Protein AF-G1NCI4-F1 (afdb_monomer_lite)

Sequence (263 aa):
MTSVKEQEAIRKLMIFLQEWDNAHKAARSHILDNFIRSNNGKTEPELELEFSQGASLFLARLAAWLRMTYLCAPKQVTFLALFLHPCRRRYIIEFLEIGGVLMLLEILGLNHLKEEDKRESVKLLQLIADAGRKYKELICESYGVRSLAELLATCSSAEAQEEVQILLASLGRGNPKYQNQVYSGLLAVLPHGSPHAQQLALQTLHSMQHLAPLLAVLGSAHPEVQYEGTSRPAAWGQGLLQGEGISALAALRALMEPDNAKR

Structure (mmCIF, N/CA/C/O backbone):
data_AF-G1NCI4-F1
#
_entry.id   AF-G1NCI4-F1
#
loop_
_atom_site.group_PDB
_atom_site.id
_atom_site.type_symbol
_atom_site.label_atom_id
_atom_site.label_alt_id
_atom_site.label_comp_id
_atom_site.label_asym_id
_atom_site.label_entity_id
_atom_site.label_seq_id
_atom_site.pdbx_PDB_ins_code
_atom_site.Cartn_x
_atom_site.Cartn_y
_atom_site.Cartn_z
_atom_site.occupancy
_atom_site.B_iso_or_equiv
_atom_site.auth_seq_id
_atom_site.auth_comp_id
_atom_site.auth_asym_id
_atom_site.auth_atom_id
_atom_site.pdbx_PDB_model_num
ATOM 1 N N . MET A 1 1 ? -26.311 -5.304 31.429 1.00 48.22 1 MET A N 1
ATOM 2 C CA . MET A 1 1 ? -26.331 -3.908 31.914 1.00 48.22 1 MET A CA 1
ATOM 3 C C . MET A 1 1 ? -24.924 -3.365 31.760 1.00 48.22 1 MET A C 1
ATOM 5 O O . MET A 1 1 ? -24.028 -3.926 32.373 1.00 48.22 1 MET A O 1
ATOM 9 N N . THR A 1 2 ? -24.715 -2.376 30.892 1.00 59.69 2 THR A N 1
ATOM 10 C CA . THR A 1 2 ? -23.408 -1.713 30.727 1.00 59.69 2 THR A CA 1
ATOM 11 C C . THR A 1 2 ? -23.052 -0.944 31.996 1.00 59.69 2 THR A C 1
ATOM 13 O O . THR A 1 2 ? -23.921 -0.302 32.588 1.00 59.69 2 THR A O 1
ATOM 16 N N . SER A 1 3 ? -21.794 -1.010 32.414 1.00 80.44 3 SER A N 1
ATOM 17 C CA . SER A 1 3 ? -21.282 -0.318 33.601 1.00 80.44 3 SER A CA 1
ATOM 18 C C . SER A 1 3 ? -21.386 1.207 33.452 1.00 80.44 3 SER A C 1
ATOM 20 O O . SER A 1 3 ? -21.249 1.738 32.352 1.00 80.44 3 SER A O 1
ATOM 22 N N . VAL A 1 4 ? -21.551 1.941 34.561 1.00 79.44 4 VAL A N 1
ATOM 23 C CA . VAL A 1 4 ? -21.530 3.423 34.576 1.00 79.44 4 VAL A CA 1
ATOM 24 C C . VAL A 1 4 ? -20.245 3.968 33.933 1.00 79.44 4 VAL A C 1
ATOM 26 O O . VAL A 1 4 ? -20.271 4.980 33.238 1.00 79.44 4 VAL A O 1
ATOM 29 N N . LYS A 1 5 ? -19.121 3.257 34.103 1.00 75.88 5 LYS A N 1
ATOM 30 C CA . LYS A 1 5 ? -17.842 3.609 33.467 1.00 75.88 5 LYS A CA 1
ATOM 31 C C . LYS A 1 5 ? -17.873 3.440 31.945 1.00 75.88 5 LYS A C 1
ATOM 33 O O . LYS A 1 5 ? -17.303 4.266 31.243 1.00 75.88 5 LYS A O 1
ATOM 38 N N . GLU A 1 6 ? -18.544 2.405 31.442 1.00 76.19 6 GLU A N 1
ATOM 39 C CA . GLU A 1 6 ? -18.694 2.169 29.999 1.00 76.19 6 GLU A CA 1
ATOM 40 C C . GLU A 1 6 ? -19.611 3.216 29.363 1.00 76.19 6 GLU A C 1
ATOM 42 O O . GLU A 1 6 ? -19.304 3.730 28.294 1.00 76.19 6 GLU A O 1
ATOM 47 N N . GLN A 1 7 ? -20.702 3.594 30.036 1.00 80.62 7 GLN A N 1
ATOM 48 C CA . GLN A 1 7 ? -21.614 4.634 29.549 1.00 80.62 7 GLN A CA 1
ATOM 49 C C . GLN A 1 7 ? -20.931 6.002 29.435 1.00 80.62 7 GLN A C 1
ATOM 51 O O . GLN A 1 7 ? -21.128 6.709 28.447 1.00 80.62 7 GLN A O 1
ATOM 56 N N . GLU A 1 8 ? -20.097 6.359 30.412 1.00 84.25 8 GLU A N 1
ATOM 57 C CA . GLU A 1 8 ? -19.314 7.596 30.366 1.00 84.25 8 GLU A CA 1
ATOM 58 C C . GLU A 1 8 ? -18.273 7.571 29.238 1.00 84.25 8 GLU A C 1
ATOM 60 O O . GLU A 1 8 ? -18.083 8.562 28.533 1.00 84.25 8 GLU A O 1
ATOM 65 N N . ALA A 1 9 ? -17.627 6.426 29.019 1.00 79.88 9 ALA A N 1
ATOM 66 C CA . ALA A 1 9 ? -16.650 6.265 27.950 1.00 79.88 9 ALA A CA 1
ATOM 67 C C . ALA A 1 9 ? -17.311 6.351 26.553 1.00 79.88 9 ALA A C 1
ATOM 69 O O . ALA A 1 9 ? -16.835 7.093 25.690 1.00 79.88 9 ALA A O 1
ATOM 70 N N . ILE A 1 10 ? -18.484 5.729 26.370 1.00 83.62 10 ILE A N 1
ATOM 71 C CA . ILE A 1 10 ? -19.305 5.859 25.153 1.00 83.62 10 ILE A CA 1
ATOM 72 C C . ILE A 1 10 ? -19.726 7.318 24.930 1.00 83.62 10 ILE A C 1
ATOM 74 O O . ILE A 1 10 ? -19.669 7.813 23.804 1.00 83.62 10 ILE A O 1
ATOM 78 N N . ARG A 1 11 ? -20.122 8.041 25.986 1.00 86.62 11 ARG A N 1
ATOM 79 C CA . ARG A 1 11 ? -20.494 9.460 25.882 1.00 86.62 11 ARG A CA 1
ATOM 80 C C . ARG A 1 11 ? -19.319 10.312 25.396 1.00 86.62 11 ARG A C 1
ATOM 82 O O . ARG A 1 11 ? -19.505 11.139 24.505 1.00 86.62 11 ARG A O 1
ATOM 89 N N . LYS A 1 12 ? -18.116 10.086 25.934 1.00 85.94 12 LYS A N 1
ATOM 90 C CA . LYS A 1 12 ? -16.887 10.771 25.494 1.00 85.94 12 LYS A CA 1
ATOM 91 C C . LYS A 1 12 ? -16.557 10.477 24.034 1.00 85.94 12 LYS A C 1
ATOM 93 O O . LYS A 1 12 ? -16.249 11.409 23.297 1.00 85.94 12 LYS A O 1
ATOM 98 N N . LEU A 1 13 ? -16.687 9.219 23.606 1.00 85.62 13 LEU A N 1
ATOM 99 C CA . LEU A 1 13 ? -16.519 8.839 22.202 1.00 85.62 13 LEU A CA 1
ATOM 100 C C . LEU A 1 13 ? -17.500 9.599 21.299 1.00 85.62 13 LEU A C 1
ATOM 102 O O . LEU A 1 13 ? -17.094 10.146 20.280 1.00 85.62 13 LEU A O 1
ATOM 106 N N . MET A 1 14 ? -18.781 9.658 21.666 1.00 87.75 14 MET A N 1
ATOM 107 C CA . MET A 1 14 ? -19.794 10.340 20.853 1.00 87.75 14 MET A CA 1
ATOM 108 C C . MET A 1 14 ? -19.514 11.838 20.719 1.00 87.75 14 MET A C 1
ATOM 110 O O . MET A 1 14 ? -19.629 12.375 19.620 1.00 87.75 14 MET A O 1
ATOM 114 N N . ILE A 1 15 ? -19.083 12.495 21.802 1.00 89.12 15 ILE A N 1
ATOM 115 C CA . ILE A 1 15 ? -18.664 13.903 21.766 1.00 89.12 15 ILE A CA 1
ATOM 116 C C . ILE A 1 15 ? -17.463 14.072 20.832 1.00 89.12 15 ILE A C 1
ATOM 118 O O . ILE A 1 15 ? -17.501 14.922 19.949 1.00 89.12 15 ILE A O 1
ATOM 122 N N . PHE A 1 16 ? -16.442 13.221 20.957 1.00 88.69 16 PHE A N 1
ATOM 123 C CA . PHE A 1 16 ? -15.263 13.254 20.090 1.00 88.69 16 PHE A CA 1
ATOM 124 C C . PHE A 1 16 ? -15.617 13.087 18.601 1.00 88.69 16 PHE A C 1
ATOM 126 O O . PHE A 1 16 ? -15.138 13.839 17.752 1.00 88.69 16 PHE A O 1
ATOM 133 N N . LEU A 1 17 ? -16.483 12.125 18.265 1.00 88.81 17 LEU A N 1
ATOM 134 C CA . LEU A 1 17 ? -16.920 11.904 16.883 1.00 88.81 17 LEU A CA 1
ATOM 135 C C . LEU A 1 17 ? -17.748 13.082 16.360 1.00 88.81 17 LEU A C 1
ATOM 137 O O . LEU A 1 17 ? -17.585 13.483 15.211 1.00 88.81 17 LEU A O 1
ATOM 141 N N . GLN A 1 18 ? -18.594 13.675 17.202 1.00 90.75 18 GLN A N 1
ATOM 142 C CA . GLN A 1 18 ? -19.372 14.856 16.845 1.00 90.75 18 GLN A CA 1
ATOM 143 C C . GLN A 1 18 ? -18.481 16.091 16.640 1.00 90.75 18 GLN A C 1
ATOM 145 O O . GLN A 1 18 ? -18.725 16.879 15.725 1.00 90.75 18 GLN A O 1
ATOM 150 N N . GLU A 1 19 ? -17.437 16.264 17.452 1.00 91.06 19 GLU A N 1
ATOM 151 C CA . GLU A 1 19 ? -16.418 17.297 17.249 1.00 91.06 19 GLU A CA 1
ATOM 152 C C . GLU A 1 19 ? -15.691 17.094 15.919 1.00 91.06 19 GLU A C 1
ATOM 154 O O . GLU A 1 19 ? -15.537 18.045 15.155 1.00 91.06 19 GLU A O 1
ATOM 159 N N . TRP A 1 20 ? -15.307 15.856 15.596 1.00 88.94 20 TRP A N 1
ATOM 160 C CA . TRP A 1 20 ? -14.688 15.518 14.315 1.00 88.94 20 TRP A CA 1
ATOM 161 C C . TRP A 1 20 ? -15.594 15.822 13.115 1.00 88.94 20 TRP A C 1
ATOM 163 O O . TRP A 1 20 ? -15.163 16.463 12.148 1.00 88.94 20 TRP A O 1
ATOM 173 N N . ASP A 1 21 ? -16.848 15.373 13.176 1.00 89.12 21 ASP A N 1
ATOM 174 C CA . ASP A 1 21 ? -17.809 15.497 12.081 1.00 89.12 21 ASP A CA 1
ATOM 175 C C . ASP A 1 21 ? -18.112 16.983 11.795 1.00 89.12 21 ASP A C 1
ATOM 177 O O . ASP A 1 21 ? -18.118 17.390 10.631 1.00 89.12 21 ASP A O 1
ATOM 181 N N . ASN A 1 22 ? -18.217 17.822 12.835 1.00 89.06 22 ASN A N 1
ATOM 182 C CA . ASN A 1 22 ? -18.450 19.270 12.714 1.00 89.06 22 ASN A CA 1
ATOM 183 C C . ASN A 1 22 ? -17.180 20.107 12.470 1.00 89.06 22 ASN A C 1
ATOM 185 O O . ASN A 1 22 ? -17.267 21.295 12.145 1.00 89.06 22 ASN A O 1
ATOM 189 N N . ALA A 1 23 ? -15.991 19.530 12.643 1.00 87.31 23 ALA A N 1
ATOM 190 C CA . ALA A 1 23 ? -14.739 20.257 12.500 1.00 87.31 23 ALA A CA 1
ATOM 191 C C . ALA A 1 23 ? -14.422 20.603 11.035 1.00 87.31 23 ALA A C 1
ATOM 193 O O . ALA A 1 23 ? -14.552 19.800 10.112 1.00 87.31 23 ALA A O 1
ATOM 194 N N . HIS A 1 24 ? -13.900 21.812 10.837 1.00 85.56 24 HIS A N 1
ATOM 195 C CA . HIS A 1 24 ? -13.284 22.257 9.589 1.00 85.56 24 HIS A CA 1
ATOM 196 C C . HIS A 1 24 ? -11.832 21.745 9.486 1.00 85.56 24 HIS A C 1
ATOM 198 O O . HIS A 1 24 ? -11.266 21.232 10.452 1.00 85.56 24 HIS A O 1
ATOM 204 N N . LYS A 1 25 ? -11.188 21.895 8.320 1.00 81.62 25 LYS A N 1
ATOM 205 C CA . LYS A 1 25 ? -9.869 21.295 8.011 1.00 81.62 25 LYS A CA 1
ATOM 206 C C . LYS A 1 25 ? -8.774 21.552 9.063 1.00 81.62 25 LYS A C 1
ATOM 208 O O . LYS A 1 25 ? -8.029 20.630 9.399 1.00 81.62 25 LYS A O 1
ATOM 213 N N . ALA A 1 26 ? -8.673 22.779 9.581 1.00 82.56 26 ALA A N 1
ATOM 214 C CA . ALA A 1 26 ? -7.678 23.134 10.597 1.00 82.56 26 ALA A CA 1
ATOM 215 C C . ALA A 1 26 ? -7.976 22.455 11.946 1.00 82.56 26 ALA A C 1
ATOM 217 O O . ALA A 1 26 ? -7.084 21.848 12.536 1.00 82.56 26 ALA A O 1
ATOM 218 N N . ALA A 1 27 ? -9.239 22.471 12.384 1.00 85.56 27 ALA A N 1
ATOM 219 C CA . ALA A 1 27 ? -9.667 21.780 13.598 1.00 85.56 27 ALA A CA 1
ATOM 220 C C . ALA A 1 27 ? -9.475 20.259 13.497 1.00 85.56 27 ALA A C 1
ATOM 222 O O . ALA A 1 27 ? -8.926 19.664 14.418 1.00 85.56 27 ALA A O 1
ATOM 223 N N . ARG A 1 28 ? -9.814 19.633 12.361 1.00 85.81 28 ARG A N 1
ATOM 224 C CA . ARG A 1 28 ? -9.545 18.200 12.141 1.00 85.81 28 ARG A CA 1
ATOM 225 C C . ARG A 1 28 ? -8.053 17.883 12.201 1.00 85.81 28 ARG A C 1
ATOM 227 O O . ARG A 1 28 ? -7.673 16.919 12.851 1.00 85.81 28 ARG A O 1
ATOM 234 N N . SER A 1 29 ? -7.201 18.723 11.606 1.00 81.38 29 SER A N 1
ATOM 235 C CA . SER A 1 29 ? -5.739 18.575 11.723 1.00 81.38 29 SER A CA 1
ATOM 236 C C . SER A 1 29 ? -5.264 18.623 13.180 1.00 81.38 29 SER A C 1
ATOM 238 O O . SER A 1 29 ? -4.447 17.802 13.577 1.00 81.38 29 SER A O 1
ATOM 240 N N . HIS A 1 30 ? -5.802 19.538 13.991 1.00 83.94 30 HIS A N 1
ATOM 241 C CA . HIS A 1 30 ? -5.460 19.635 15.412 1.00 83.94 30 HIS A CA 1
ATOM 242 C C . HIS A 1 30 ? -5.973 18.435 16.227 1.00 83.94 30 HIS A C 1
ATOM 244 O O . HIS A 1 30 ? -5.272 17.933 17.105 1.00 83.94 30 HIS A O 1
ATOM 250 N N . ILE A 1 31 ? -7.180 17.940 15.922 1.00 85.88 31 ILE A N 1
ATOM 251 C CA . ILE A 1 31 ? -7.720 16.708 16.516 1.00 85.88 31 ILE A CA 1
ATOM 252 C C . ILE A 1 31 ? -6.797 15.523 16.198 1.00 85.88 31 ILE A C 1
ATOM 254 O O . ILE A 1 31 ? -6.466 14.757 17.103 1.00 85.88 31 ILE A O 1
ATOM 258 N N . LEU A 1 32 ? -6.321 15.409 14.950 1.00 82.12 32 LEU A N 1
ATOM 259 C CA . LEU A 1 32 ? -5.352 14.380 14.563 1.00 82.12 32 LEU A CA 1
ATOM 260 C C . LEU A 1 32 ? -4.025 14.521 15.313 1.00 82.12 32 LEU A C 1
ATOM 262 O O . LEU A 1 32 ? -3.555 13.534 15.869 1.00 82.12 32 LEU A O 1
ATOM 266 N N . ASP A 1 33 ? -3.440 1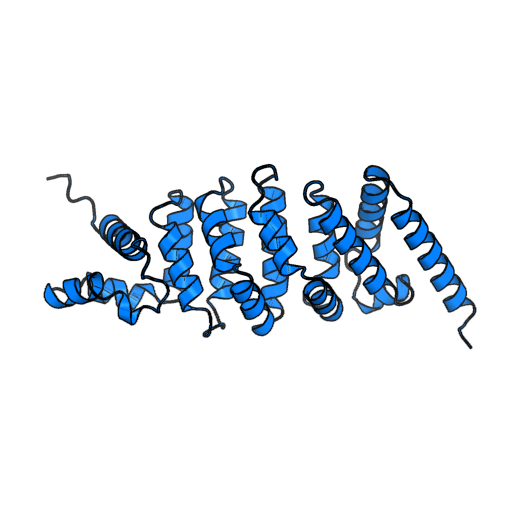5.720 15.376 1.00 80.56 33 ASP A N 1
ATOM 267 C CA . ASP A 1 33 ? -2.173 15.952 16.084 1.00 80.56 33 ASP A CA 1
ATOM 268 C C . ASP A 1 33 ? -2.279 15.539 17.563 1.00 80.56 33 ASP A C 1
ATOM 270 O O . ASP A 1 33 ? -1.406 14.853 18.100 1.00 80.56 33 ASP A O 1
ATOM 274 N N . ASN A 1 34 ? -3.383 15.909 18.219 1.00 83.81 34 ASN A N 1
ATOM 275 C CA . ASN A 1 34 ? -3.657 15.513 19.596 1.00 83.81 34 ASN A CA 1
ATOM 276 C C . ASN A 1 34 ? -3.773 13.998 19.740 1.00 83.81 34 ASN A C 1
ATOM 278 O O . ASN A 1 34 ? -3.171 13.427 20.647 1.00 83.81 34 ASN A O 1
ATOM 282 N N . PHE A 1 35 ? -4.513 13.349 18.845 1.00 80.94 35 PHE A N 1
ATOM 283 C CA . PHE A 1 35 ? -4.671 11.903 18.869 1.00 80.94 35 PHE A CA 1
ATOM 284 C C . PHE A 1 35 ? -3.328 11.190 18.661 1.00 80.94 35 PHE A C 1
ATOM 286 O O . PHE A 1 35 ? -3.037 10.247 19.392 1.00 80.94 35 PHE A O 1
ATOM 293 N N . ILE A 1 36 ? -2.482 11.649 17.728 1.00 77.19 36 ILE A N 1
ATOM 294 C CA . ILE A 1 36 ? -1.149 11.068 17.493 1.00 77.19 36 ILE A CA 1
ATOM 295 C C . ILE A 1 36 ? -0.323 11.124 18.773 1.00 77.19 36 ILE A C 1
ATOM 297 O O . ILE A 1 36 ? 0.189 10.099 19.217 1.00 77.19 36 ILE A O 1
ATOM 301 N N . ARG A 1 37 ? -0.218 12.302 19.399 1.00 80.44 37 ARG A N 1
ATOM 302 C CA . ARG A 1 37 ? 0.564 12.461 20.635 1.00 80.44 37 ARG A CA 1
ATOM 303 C C . ARG A 1 37 ? 0.048 11.580 21.767 1.00 80.44 37 ARG A C 1
ATOM 305 O O . ARG A 1 37 ? 0.852 11.037 22.514 1.00 80.44 37 ARG A O 1
ATOM 312 N N . SER A 1 38 ? -1.270 11.451 21.897 1.00 79.38 38 SER A N 1
ATOM 313 C CA . SER A 1 38 ? -1.881 10.668 22.970 1.00 79.38 38 SER A CA 1
ATOM 314 C C . SER A 1 38 ? -1.757 9.162 22.756 1.00 79.38 38 SER A C 1
ATOM 316 O O . SER A 1 38 ? -1.738 8.427 23.737 1.00 79.38 38 SER A O 1
ATOM 318 N N . ASN A 1 39 ? -1.681 8.695 21.504 1.00 75.94 39 ASN A N 1
ATOM 319 C CA . ASN A 1 39 ? -1.802 7.272 21.162 1.00 75.94 39 ASN A CA 1
ATOM 320 C C . ASN A 1 39 ? -0.545 6.646 20.557 1.00 75.94 39 ASN A C 1
ATOM 322 O O . ASN A 1 39 ? -0.544 5.451 20.245 1.00 75.94 39 ASN A O 1
ATOM 326 N N . ASN A 1 40 ? 0.530 7.418 20.407 1.00 73.62 40 ASN A N 1
ATOM 327 C CA . ASN A 1 40 ? 1.811 6.885 19.972 1.00 73.62 40 ASN A CA 1
ATOM 328 C C . ASN A 1 40 ? 2.349 5.869 20.998 1.00 73.62 40 ASN A C 1
ATOM 330 O O . ASN A 1 40 ? 2.363 6.138 22.197 1.00 73.62 40 ASN A O 1
ATOM 334 N N . GLY A 1 41 ? 2.771 4.695 20.527 1.00 70.88 41 GLY A N 1
ATOM 335 C CA . GLY A 1 41 ? 3.295 3.613 21.368 1.00 70.88 41 GLY A CA 1
ATOM 336 C C . GLY A 1 41 ? 2.252 2.738 22.075 1.00 70.88 41 GLY A C 1
ATOM 337 O O . GLY A 1 41 ? 2.639 1.740 22.677 1.00 70.88 41 GLY A O 1
ATOM 338 N N . LYS A 1 42 ? 0.951 3.050 21.982 1.00 77.88 42 LYS A N 1
ATOM 339 C CA . LYS A 1 42 ? -0.101 2.191 22.555 1.00 77.88 42 LYS A CA 1
ATOM 340 C C . LYS A 1 42 ? -0.259 0.884 21.777 1.00 77.88 42 LYS A C 1
ATOM 342 O O . LYS A 1 42 ? 0.107 0.801 20.604 1.00 77.88 42 LYS A O 1
ATOM 347 N N . THR A 1 43 ? -0.850 -0.141 22.375 1.00 77.06 43 THR A N 1
ATOM 348 C CA . THR A 1 43 ? -1.249 -1.379 21.670 1.00 77.06 43 THR A CA 1
ATOM 349 C C . THR A 1 43 ? -2.673 -1.275 21.092 1.00 77.06 43 THR A C 1
ATOM 351 O O . THR A 1 43 ? -3.398 -0.328 21.386 1.00 77.06 43 THR A O 1
ATOM 354 N N . GLU A 1 44 ? -3.097 -2.205 20.221 1.00 76.44 44 GLU A N 1
ATOM 355 C CA . GLU A 1 44 ? -4.493 -2.232 19.722 1.00 76.44 44 GLU A CA 1
ATOM 356 C C . GLU A 1 44 ? -5.529 -2.338 20.859 1.00 76.44 44 GLU A C 1
ATOM 358 O O . GLU A 1 44 ? -6.464 -1.536 20.852 1.00 76.44 44 GLU A O 1
ATOM 363 N N . PRO A 1 45 ? -5.374 -3.237 21.857 1.00 78.56 45 PRO A N 1
ATOM 364 C CA . PRO A 1 45 ? -6.324 -3.331 22.964 1.00 78.56 45 PRO A CA 1
ATOM 365 C C . PRO A 1 45 ? -6.406 -2.055 23.804 1.00 78.56 45 PRO A C 1
ATOM 367 O O . PRO A 1 45 ? -7.491 -1.685 24.239 1.00 78.56 45 PRO A O 1
ATOM 370 N N . GLU A 1 46 ? -5.281 -1.367 24.017 1.00 80.56 46 GLU A N 1
ATOM 371 C CA . GLU A 1 46 ? -5.255 -0.076 24.716 1.00 80.56 46 GLU A CA 1
ATOM 372 C C . GLU A 1 46 ? -6.016 0.997 23.939 1.00 80.56 46 GLU A C 1
ATOM 374 O O . GLU A 1 46 ? -6.787 1.751 24.533 1.00 80.56 46 GLU A O 1
ATOM 379 N N . LEU A 1 47 ? -5.840 1.030 22.614 1.00 80.00 47 LEU A N 1
ATOM 380 C CA . LEU A 1 47 ? -6.535 1.978 21.753 1.00 80.00 47 LEU A CA 1
ATOM 381 C C . LEU A 1 47 ? -8.046 1.732 21.760 1.00 80.00 47 LEU A C 1
ATOM 383 O O . LEU A 1 47 ? -8.815 2.674 21.932 1.00 80.00 47 LEU A O 1
ATOM 387 N N . GLU A 1 48 ? -8.477 0.477 21.615 1.00 82.56 48 GLU A N 1
ATOM 388 C CA . GLU A 1 48 ? -9.903 0.141 21.660 1.00 82.56 48 GLU A CA 1
ATOM 389 C C . GLU A 1 48 ? -10.501 0.364 23.052 1.00 82.56 48 GLU A C 1
ATOM 391 O O . GLU A 1 48 ? -11.643 0.806 23.166 1.00 82.56 48 GLU A O 1
ATOM 396 N N . LEU A 1 49 ? -9.749 0.120 24.129 1.00 79.56 49 LEU A N 1
ATOM 397 C CA . LEU A 1 49 ? -10.216 0.399 25.486 1.00 79.56 49 LEU A CA 1
ATOM 398 C C . LEU A 1 49 ? -10.459 1.899 25.700 1.00 79.56 49 LEU A C 1
ATOM 400 O O . LEU A 1 49 ? -11.494 2.288 26.237 1.00 79.56 49 LEU A O 1
ATOM 404 N N . GLU A 1 50 ? -9.531 2.742 25.255 1.00 76.81 50 GLU A N 1
ATOM 405 C CA . GLU A 1 50 ? -9.651 4.197 25.355 1.00 76.81 50 GLU A CA 1
ATOM 406 C C . GLU A 1 50 ? -10.782 4.750 24.488 1.00 76.81 50 GLU A C 1
ATOM 408 O O . GLU A 1 50 ? -11.491 5.671 24.897 1.00 76.81 50 GLU A O 1
ATOM 413 N N . PHE A 1 51 ? -11.001 4.144 23.321 1.00 76.38 51 PHE A N 1
ATOM 414 C CA . PHE A 1 51 ? -12.060 4.525 22.395 1.00 76.38 51 PHE A CA 1
ATOM 415 C C . PHE A 1 51 ? -13.379 3.788 22.616 1.00 76.38 51 PHE A C 1
ATOM 417 O O . PHE A 1 51 ? -14.269 3.896 21.779 1.00 76.38 51 PHE A O 1
ATOM 424 N N . SER A 1 52 ? -13.559 3.072 23.731 1.00 81.25 52 SER A N 1
ATOM 425 C CA . SER A 1 52 ? -14.800 2.328 24.019 1.00 81.25 52 SER A CA 1
ATOM 426 C C . SER A 1 52 ? -15.227 1.391 22.881 1.00 81.25 52 SER A C 1
ATOM 428 O O . SER A 1 52 ? -16.405 1.327 22.535 1.00 81.25 52 SER A O 1
ATOM 430 N N . GLN A 1 53 ? -14.267 0.687 22.278 1.00 79.38 53 GLN A N 1
ATOM 431 C CA . GLN A 1 53 ? -14.436 -0.168 21.094 1.00 79.38 53 GLN A CA 1
ATOM 432 C C . GLN A 1 53 ? -14.830 0.592 19.808 1.00 79.38 53 GLN A C 1
ATOM 434 O O . GLN A 1 53 ? -15.359 0.013 18.857 1.00 79.38 53 GLN A O 1
ATOM 439 N N . GLY A 1 54 ? -14.623 1.911 19.789 1.00 82.06 54 GLY A N 1
ATOM 440 C CA . GLY A 1 54 ? -14.992 2.817 18.705 1.00 82.06 54 GLY A CA 1
ATOM 441 C C . GLY A 1 54 ? -13.837 3.259 17.808 1.00 82.06 54 GLY A C 1
ATOM 442 O O . GLY A 1 54 ? -14.048 4.127 16.960 1.00 82.06 54 GLY A O 1
ATOM 443 N N . ALA A 1 55 ? -12.626 2.715 17.960 1.00 84.19 55 ALA A N 1
ATOM 444 C CA . ALA A 1 55 ? -11.478 3.169 17.169 1.00 84.19 55 ALA A CA 1
ATOM 445 C C . ALA A 1 55 ? -11.647 2.826 15.678 1.00 84.19 55 ALA A C 1
ATOM 447 O O . ALA A 1 55 ? -11.361 3.652 14.811 1.00 84.19 55 ALA A O 1
ATOM 448 N N . SER A 1 56 ? -12.231 1.661 15.392 1.00 86.19 56 SER A N 1
ATOM 449 C CA . SER A 1 56 ? -12.645 1.217 14.051 1.00 86.19 56 SER A CA 1
ATOM 450 C C . SER A 1 56 ? -13.584 2.226 13.360 1.00 86.19 56 SER A C 1
ATOM 452 O O . SER A 1 56 ? -13.454 2.571 12.185 1.00 86.19 56 SER A O 1
ATOM 454 N N . LEU A 1 57 ? -14.520 2.793 14.128 1.00 87.88 57 LEU A N 1
ATOM 455 C CA . LEU A 1 57 ? -15.476 3.783 13.638 1.00 87.88 57 LEU A CA 1
ATOM 456 C C . LEU A 1 57 ? -14.801 5.129 13.316 1.00 87.88 57 LEU A C 1
ATOM 458 O O . LEU A 1 57 ? -15.221 5.842 12.396 1.00 87.88 57 LEU A O 1
ATOM 462 N N . PHE A 1 58 ? -13.754 5.482 14.062 1.00 87.00 58 PHE A N 1
ATOM 463 C CA . PHE A 1 58 ? -12.951 6.660 13.766 1.00 87.00 58 PHE A CA 1
ATOM 464 C C . PHE A 1 58 ? -12.064 6.454 12.533 1.00 87.00 58 PHE A C 1
ATOM 466 O O . PHE A 1 58 ? -11.987 7.350 11.692 1.00 87.00 58 PHE A O 1
ATOM 473 N N . LEU A 1 59 ? -11.485 5.260 12.361 1.00 86.88 59 LEU A N 1
ATOM 474 C CA . LEU A 1 59 ? -10.748 4.881 11.153 1.00 86.88 59 LEU A CA 1
ATOM 475 C C . LEU A 1 59 ? -11.612 5.034 9.893 1.00 86.88 59 LEU A C 1
ATOM 477 O O . LEU A 1 59 ? -11.175 5.655 8.924 1.00 86.88 59 LEU A O 1
ATOM 481 N N . ALA A 1 60 ? -12.858 4.553 9.921 1.00 87.38 60 ALA A N 1
ATOM 482 C CA . ALA A 1 60 ? -13.783 4.700 8.797 1.00 87.38 60 ALA A CA 1
ATOM 483 C C . ALA A 1 60 ? -14.046 6.177 8.442 1.00 87.38 60 ALA A C 1
ATOM 485 O O . ALA A 1 60 ? -14.014 6.557 7.269 1.00 87.38 60 ALA A O 1
ATOM 486 N N . ARG A 1 61 ? -14.247 7.043 9.447 1.00 88.31 61 ARG A N 1
ATOM 487 C CA . ARG A 1 61 ? -14.421 8.494 9.241 1.00 88.31 61 ARG A CA 1
ATOM 488 C C . ARG A 1 61 ? -13.168 9.167 8.703 1.00 88.31 61 ARG A C 1
ATOM 490 O O . ARG A 1 61 ? -13.271 10.053 7.856 1.00 88.31 61 ARG A O 1
ATOM 497 N N . LEU A 1 62 ? -11.997 8.769 9.189 1.00 84.38 62 LEU A N 1
ATOM 498 C CA . LEU A 1 62 ? -10.728 9.276 8.691 1.00 84.38 62 LEU A CA 1
ATOM 499 C C . LEU A 1 62 ? -10.528 8.902 7.224 1.00 84.38 62 LEU A C 1
ATOM 501 O O . LEU A 1 62 ? -10.184 9.767 6.426 1.00 84.38 62 LEU A O 1
ATOM 505 N N . ALA A 1 63 ? -10.755 7.643 6.864 1.00 83.19 63 ALA A N 1
ATOM 506 C CA . ALA A 1 63 ? -10.612 7.184 5.492 1.00 83.19 63 ALA A CA 1
ATOM 507 C C . ALA A 1 63 ? -11.624 7.862 4.559 1.00 83.19 63 ALA A C 1
ATOM 509 O O . ALA A 1 63 ? -11.262 8.289 3.463 1.00 83.19 63 ALA A O 1
ATOM 510 N N . ALA A 1 64 ? -12.866 8.061 5.014 1.00 86.19 64 ALA A N 1
ATOM 511 C CA . ALA A 1 64 ? -13.842 8.876 4.296 1.00 86.19 64 ALA A CA 1
ATOM 512 C C . ALA A 1 64 ? -13.356 10.325 4.130 1.00 86.19 64 ALA A C 1
ATOM 514 O O . ALA A 1 64 ? -13.504 10.907 3.058 1.00 86.19 64 ALA A O 1
ATOM 515 N N . TRP A 1 65 ? -12.731 10.910 5.156 1.00 83.50 65 TRP A N 1
ATOM 516 C CA . TRP A 1 65 ? -12.174 12.257 5.061 1.00 83.50 65 TRP A CA 1
ATOM 517 C C . TRP A 1 65 ? -10.985 12.335 4.098 1.00 83.50 65 TRP A C 1
ATOM 519 O O . TRP A 1 65 ? -10.935 13.271 3.300 1.00 83.50 65 TRP A O 1
ATOM 529 N N . LEU A 1 66 ? -10.079 11.353 4.116 1.00 78.75 66 LEU A N 1
ATOM 530 C CA . LEU A 1 66 ? -8.961 11.249 3.175 1.00 78.75 66 LEU A CA 1
ATOM 531 C C . LEU A 1 66 ? -9.484 11.162 1.736 1.00 78.75 66 LEU A C 1
ATOM 533 O O . LEU A 1 66 ? -9.054 11.930 0.879 1.00 78.75 66 LEU A O 1
ATOM 537 N N . ARG A 1 67 ? -10.512 10.337 1.505 1.00 78.75 67 ARG A N 1
ATOM 538 C CA . ARG A 1 67 ? -11.181 10.225 0.206 1.00 78.75 67 ARG A CA 1
ATOM 539 C C . ARG A 1 67 ? -11.886 11.516 -0.210 1.00 78.75 67 ARG A C 1
ATOM 541 O O . ARG A 1 67 ? -11.814 11.899 -1.358 1.00 78.75 67 ARG A O 1
ATOM 548 N N . MET A 1 68 ? -12.558 12.223 0.694 1.00 76.31 68 MET A N 1
ATOM 549 C CA . MET A 1 68 ? -13.286 13.453 0.335 1.00 76.31 68 MET A CA 1
ATOM 550 C C . MET A 1 68 ? -12.374 14.664 0.150 1.00 76.31 68 MET A C 1
ATOM 552 O O . MET A 1 68 ? -12.722 15.593 -0.576 1.00 76.31 68 MET A O 1
ATOM 556 N N . THR A 1 69 ? -11.230 14.691 0.836 1.00 69.19 69 THR A N 1
ATOM 557 C CA . THR A 1 69 ? -10.281 15.802 0.711 1.00 69.19 69 THR A CA 1
ATOM 558 C C . THR A 1 69 ? -9.211 15.573 -0.340 1.00 69.19 69 THR A C 1
ATOM 560 O O . THR A 1 69 ? -8.565 16.562 -0.677 1.00 69.19 69 THR A O 1
ATOM 563 N N . TYR A 1 70 ? -9.074 14.336 -0.845 1.00 57.25 70 TYR A N 1
ATOM 564 C CA . TYR A 1 70 ? -8.222 13.793 -1.920 1.00 57.25 70 TYR A CA 1
ATOM 565 C C . TYR A 1 70 ? -6.760 14.288 -2.042 1.00 57.25 70 TYR A C 1
ATOM 567 O O . TYR A 1 70 ? -6.006 13.709 -2.808 1.00 57.25 70 TYR A O 1
ATOM 575 N N . LEU A 1 71 ? -6.326 15.363 -1.382 1.00 51.28 71 LEU A N 1
ATOM 576 C CA . LEU A 1 71 ? -5.303 16.239 -1.966 1.00 51.28 71 LEU A CA 1
ATOM 577 C C . LEU A 1 71 ? -4.525 17.098 -0.958 1.00 51.28 71 LEU A C 1
ATOM 579 O O . LEU A 1 71 ? -3.670 17.862 -1.388 1.00 51.28 71 LEU A O 1
ATOM 583 N N . CYS A 1 72 ? -4.800 17.081 0.356 1.00 49.34 72 CYS A N 1
ATOM 584 C CA . CYS A 1 72 ? -4.138 18.035 1.262 1.00 49.34 72 CYS A CA 1
ATOM 585 C C . CYS A 1 72 ? -4.168 17.653 2.758 1.00 49.34 72 CYS A C 1
ATOM 587 O O . CYS A 1 72 ? -4.934 18.250 3.524 1.00 49.34 72 CYS A O 1
ATOM 589 N N . ALA A 1 73 ? -3.270 16.770 3.199 1.00 54.94 73 ALA A N 1
ATOM 590 C CA . ALA A 1 73 ? -2.400 17.036 4.353 1.00 54.94 73 ALA A CA 1
ATOM 591 C C . ALA A 1 73 ? -1.424 15.860 4.585 1.00 54.94 73 ALA A C 1
ATOM 593 O O . ALA A 1 73 ? -1.915 14.770 4.885 1.00 54.94 73 ALA A O 1
ATOM 594 N N . PRO A 1 74 ? -0.089 16.073 4.604 1.00 58.25 74 PRO A N 1
ATOM 595 C CA . PRO A 1 74 ? 0.904 15.074 5.051 1.00 58.25 74 PRO A CA 1
ATOM 596 C C . PRO A 1 74 ? 0.489 14.328 6.325 1.00 58.25 74 PRO A C 1
ATOM 598 O O . PRO A 1 74 ? 0.668 13.121 6.473 1.00 58.25 74 PRO A O 1
ATOM 601 N N . LYS A 1 75 ? -0.163 15.060 7.234 1.00 62.78 75 LYS A N 1
ATOM 602 C CA . LYS A 1 75 ? -0.617 14.582 8.541 1.00 62.78 75 LYS A CA 1
ATOM 603 C C . LYS A 1 75 ? -1.613 13.421 8.483 1.00 62.78 75 LYS A C 1
ATOM 605 O O . LYS A 1 75 ? -1.646 12.629 9.417 1.00 62.78 75 LYS A O 1
ATOM 610 N N . GLN A 1 76 ? -2.428 13.303 7.431 1.00 64.94 76 GLN A N 1
ATOM 611 C CA . GLN A 1 76 ? -3.426 12.227 7.324 1.00 64.94 76 GLN A CA 1
ATOM 612 C C . GLN A 1 76 ? -2.771 10.871 7.016 1.00 64.94 76 GLN A C 1
ATOM 614 O O . GLN A 1 76 ? -3.182 9.853 7.569 1.00 64.94 76 GLN A O 1
ATOM 619 N N . VAL A 1 77 ? -1.719 10.860 6.191 1.00 63.19 77 VAL A N 1
ATOM 620 C CA . VAL A 1 77 ? -0.972 9.642 5.837 1.00 63.19 77 VAL A CA 1
ATOM 621 C C . VAL A 1 77 ? -0.152 9.157 7.037 1.00 63.19 77 VAL A C 1
ATOM 623 O O . VAL A 1 77 ? -0.224 7.985 7.403 1.00 63.19 77 VAL A O 1
ATOM 626 N N . THR A 1 78 ? 0.514 10.073 7.751 1.00 67.50 78 THR A N 1
ATOM 627 C CA . THR A 1 78 ? 1.181 9.763 9.031 1.00 67.50 78 THR A CA 1
ATOM 628 C C . THR A 1 78 ? 0.207 9.185 10.059 1.00 67.50 78 THR A C 1
ATOM 630 O O . THR A 1 78 ? 0.554 8.298 10.834 1.00 67.50 78 THR A O 1
ATOM 633 N N . PHE A 1 79 ? -1.036 9.664 10.066 1.00 67.75 79 PHE A N 1
ATOM 634 C CA . PHE A 1 79 ? -2.046 9.182 10.994 1.00 67.75 79 PHE A CA 1
ATOM 635 C C . PHE A 1 79 ? -2.508 7.756 10.682 1.00 67.75 79 PHE A C 1
ATOM 637 O O . PHE A 1 79 ? -2.664 6.943 11.595 1.00 67.75 79 PHE A O 1
ATOM 644 N N . LEU A 1 80 ? -2.692 7.426 9.402 1.00 71.69 80 LEU A N 1
ATOM 645 C CA . LEU A 1 80 ? -3.009 6.058 8.995 1.00 71.69 80 LEU A CA 1
ATOM 646 C C . LEU A 1 80 ? -1.923 5.070 9.432 1.00 71.69 80 LEU A C 1
ATOM 648 O O . LEU A 1 80 ? -2.258 3.948 9.807 1.00 71.69 80 LEU A O 1
ATOM 652 N N . ALA A 1 81 ? -0.655 5.489 9.495 1.00 72.06 81 ALA A N 1
ATOM 653 C CA . ALA A 1 81 ? 0.436 4.638 9.973 1.00 72.06 81 ALA A CA 1
ATOM 654 C C . ALA A 1 81 ? 0.228 4.154 11.421 1.00 72.06 81 ALA A C 1
ATOM 656 O O . ALA A 1 81 ? 0.615 3.035 11.754 1.00 72.06 81 ALA A O 1
ATOM 657 N N . LEU A 1 82 ? -0.441 4.944 12.274 1.00 71.06 82 LEU A N 1
ATOM 658 C CA . LEU A 1 82 ? -0.778 4.515 13.636 1.00 71.06 82 LEU A CA 1
ATOM 659 C C . LEU A 1 82 ? -1.795 3.373 13.638 1.00 71.06 82 LEU A C 1
ATOM 661 O O . LEU A 1 82 ? -1.689 2.447 14.441 1.00 71.06 82 LEU A O 1
ATOM 665 N N . PHE A 1 83 ? -2.792 3.426 12.758 1.00 66.62 83 PHE A N 1
ATOM 666 C CA . PHE A 1 83 ? -3.808 2.377 12.660 1.00 66.62 83 PHE A CA 1
ATOM 667 C C . PHE A 1 83 ? -3.259 1.127 11.973 1.00 66.62 83 PHE A C 1
ATOM 669 O O . PHE A 1 83 ? -3.536 0.017 12.418 1.00 66.62 83 PHE A O 1
ATOM 676 N N . LEU A 1 84 ? -2.425 1.305 10.950 1.00 65.38 84 LEU A N 1
ATOM 677 C CA . LEU A 1 84 ? -1.931 0.242 10.072 1.00 65.38 84 LEU A CA 1
ATOM 678 C C . LEU A 1 84 ? -0.652 -0.442 10.567 1.00 65.38 84 LEU A C 1
ATOM 680 O O . LEU A 1 84 ? 0.019 -1.133 9.802 1.00 65.38 84 LEU A O 1
ATOM 684 N N . HIS A 1 85 ? -0.312 -0.291 11.849 1.00 70.38 85 HIS A N 1
ATOM 685 C CA . HIS A 1 85 ? 0.818 -1.009 12.423 1.00 70.38 85 HIS A CA 1
ATOM 686 C C . HIS A 1 85 ? 0.619 -2.536 12.252 1.00 70.38 85 HIS A C 1
ATOM 688 O O . HIS A 1 85 ? -0.464 -3.026 12.579 1.00 70.38 85 HIS A O 1
ATOM 694 N N . PRO A 1 86 ? 1.627 -3.326 11.821 1.00 57.84 86 PRO A N 1
ATOM 695 C CA . PRO A 1 86 ? 1.448 -4.735 11.425 1.00 57.84 86 PRO A CA 1
ATOM 696 C C . PRO A 1 86 ? 0.860 -5.650 12.510 1.00 57.84 86 PRO A C 1
ATOM 698 O O . PRO A 1 86 ? 0.235 -6.672 12.223 1.00 57.84 86 PRO A O 1
ATOM 701 N N . CYS A 1 87 ? 1.032 -5.271 13.777 1.00 59.12 87 CYS A N 1
ATOM 702 C CA . CYS A 1 87 ? 0.451 -5.966 14.926 1.00 59.12 87 CYS A CA 1
ATOM 703 C C . CYS A 1 87 ? -1.072 -5.790 15.055 1.00 59.12 87 CYS A C 1
ATOM 705 O O . CYS A 1 87 ? -1.686 -6.519 15.826 1.00 59.12 87 CYS A O 1
ATOM 707 N N . ARG A 1 88 ? -1.678 -4.843 14.328 1.00 75.06 88 ARG A N 1
ATOM 708 C CA . ARG A 1 88 ? -3.084 -4.440 14.458 1.00 75.06 88 ARG A CA 1
ATOM 709 C C . ARG A 1 88 ? -3.904 -4.877 13.246 1.00 75.06 88 ARG A C 1
ATOM 711 O O . ARG A 1 88 ? -4.383 -4.072 12.447 1.00 75.06 88 ARG A O 1
ATOM 718 N N . ARG A 1 89 ? -4.023 -6.195 13.074 1.00 75.69 89 ARG A N 1
ATOM 719 C CA . ARG A 1 89 ? -4.584 -6.814 11.857 1.00 75.69 89 ARG A CA 1
ATOM 720 C C . ARG A 1 89 ? -6.016 -6.381 11.548 1.00 75.69 89 ARG A C 1
ATOM 722 O O . ARG A 1 89 ? -6.372 -6.317 10.375 1.00 75.69 89 ARG A O 1
ATOM 729 N N . ARG A 1 90 ? -6.818 -6.084 12.574 1.00 83.88 90 ARG A N 1
ATOM 730 C CA . ARG A 1 90 ? -8.210 -5.652 12.412 1.00 83.88 90 ARG A CA 1
ATOM 731 C C . ARG A 1 90 ? -8.318 -4.370 11.585 1.00 83.88 90 ARG A C 1
ATOM 733 O O . ARG A 1 90 ? -9.029 -4.357 10.588 1.00 83.88 90 ARG A O 1
ATOM 740 N N . TYR A 1 91 ? -7.550 -3.340 11.932 1.00 84.00 91 TYR A N 1
ATOM 741 C CA . TYR A 1 91 ? -7.578 -2.060 11.218 1.00 84.00 91 TYR A CA 1
ATOM 742 C C . TYR A 1 91 ? -7.047 -2.160 9.791 1.00 84.00 91 TYR A C 1
ATOM 744 O O . TYR A 1 91 ? -7.521 -1.441 8.917 1.00 84.00 91 TYR A O 1
ATOM 752 N N . ILE A 1 92 ? -6.092 -3.062 9.537 1.00 84.62 92 ILE A N 1
ATOM 753 C CA . ILE A 1 92 ? -5.644 -3.346 8.170 1.00 84.62 92 ILE A CA 1
ATOM 754 C C . ILE A 1 92 ? -6.821 -3.885 7.356 1.00 84.62 92 ILE A C 1
ATOM 756 O O . ILE A 1 92 ? -7.102 -3.350 6.293 1.00 84.62 92 ILE A O 1
ATOM 760 N N . ILE A 1 93 ? -7.549 -4.885 7.861 1.00 87.50 93 ILE A N 1
ATOM 761 C CA . ILE A 1 93 ? -8.709 -5.456 7.159 1.00 87.50 93 ILE A CA 1
ATOM 762 C C . ILE A 1 93 ? -9.776 -4.385 6.906 1.00 87.50 93 ILE A C 1
ATOM 764 O O . ILE A 1 93 ? -10.176 -4.198 5.761 1.00 87.50 93 ILE A O 1
ATOM 768 N N . GLU A 1 94 ? -10.167 -3.630 7.934 1.00 89.50 94 GLU A N 1
ATOM 769 C CA . GLU A 1 94 ? -11.175 -2.567 7.809 1.00 89.50 94 GLU A CA 1
ATOM 770 C C . GLU A 1 94 ? -10.755 -1.492 6.792 1.00 89.50 94 GLU A C 1
ATOM 772 O O . GLU A 1 94 ? -11.564 -1.036 5.984 1.00 89.50 94 GLU A O 1
ATOM 777 N N . PHE A 1 95 ? -9.472 -1.115 6.774 1.00 89.12 95 PHE A N 1
ATOM 778 C CA . PHE A 1 95 ? -8.933 -0.172 5.795 1.00 89.12 95 PHE A CA 1
ATOM 779 C C . PHE A 1 95 ? -8.921 -0.738 4.367 1.00 89.12 95 PHE A C 1
ATOM 781 O O . PHE A 1 95 ? -9.132 -0.004 3.399 1.00 89.12 95 PHE A O 1
ATOM 788 N N . LEU A 1 96 ? -8.694 -2.041 4.204 1.00 90.19 96 LEU A N 1
ATOM 789 C CA . LEU A 1 96 ? -8.758 -2.697 2.900 1.00 90.19 96 LEU A CA 1
ATOM 790 C C . LEU A 1 96 ? -10.196 -2.802 2.381 1.00 90.19 96 LEU A C 1
ATOM 792 O O . LEU A 1 96 ? -10.424 -2.545 1.200 1.00 90.19 96 LEU A O 1
ATOM 796 N N . GLU A 1 97 ? -11.163 -3.111 3.248 1.00 90.25 97 GLU A N 1
ATOM 797 C CA . GLU A 1 97 ? -12.588 -3.233 2.901 1.00 90.25 97 GLU A CA 1
ATOM 798 C C . GLU A 1 97 ? -13.180 -1.930 2.349 1.00 90.25 97 GLU A C 1
ATOM 800 O O . GLU A 1 97 ? -14.020 -1.954 1.451 1.00 90.25 97 GLU A O 1
ATOM 805 N N . ILE A 1 98 ? -12.692 -0.780 2.819 1.00 88.56 98 ILE A N 1
ATOM 806 C CA . ILE A 1 98 ? -13.092 0.546 2.320 1.00 88.56 98 ILE A CA 1
ATOM 807 C C . ILE A 1 98 ? -12.285 1.014 1.093 1.00 88.56 98 ILE A C 1
ATOM 809 O O . ILE A 1 98 ? -12.389 2.171 0.675 1.00 88.56 98 ILE A O 1
ATOM 813 N N . GLY A 1 99 ? -11.479 0.130 0.496 1.00 88.06 99 GLY A N 1
ATOM 814 C CA . GLY A 1 99 ? -10.693 0.412 -0.707 1.00 88.06 99 GLY A CA 1
ATOM 815 C C . GLY A 1 99 ? -9.408 1.200 -0.445 1.00 88.06 99 GLY A C 1
ATOM 816 O O . GLY A 1 99 ? -8.957 1.945 -1.316 1.00 88.06 99 GLY A O 1
ATOM 817 N N . GLY A 1 100 ? -8.812 1.057 0.741 1.00 89.50 100 GLY A N 1
ATOM 818 C CA . GLY A 1 100 ? -7.630 1.809 1.157 1.00 89.50 100 GLY A CA 1
ATOM 819 C C . GLY A 1 100 ? -6.412 1.651 0.241 1.00 89.50 100 GLY A C 1
ATOM 820 O O . GLY A 1 100 ? -5.693 2.620 0.023 1.00 89.50 100 GLY A O 1
ATOM 821 N N . VAL A 1 101 ? -6.210 0.480 -0.378 1.00 92.94 101 VAL A N 1
ATOM 822 C CA . VAL A 1 101 ? -5.124 0.274 -1.363 1.00 92.94 101 VAL A CA 1
ATOM 823 C C . VAL A 1 101 ? -5.286 1.193 -2.570 1.00 92.94 101 VAL A C 1
ATOM 825 O O . VAL A 1 101 ? -4.333 1.870 -2.938 1.00 92.94 101 VAL A O 1
ATOM 828 N N . LEU A 1 102 ? -6.486 1.266 -3.154 1.00 91.81 102 LEU A N 1
ATOM 829 C CA . LEU A 1 102 ? -6.750 2.147 -4.297 1.00 91.81 102 LEU A CA 1
ATOM 830 C C . LEU A 1 102 ? -6.519 3.610 -3.922 1.00 91.81 102 LEU A C 1
ATOM 832 O O . LEU A 1 102 ? -5.895 4.337 -4.680 1.00 91.81 102 LEU A O 1
ATOM 836 N N . MET A 1 103 ? -6.935 4.010 -2.720 1.00 89.38 103 MET A N 1
ATOM 837 C CA . MET A 1 103 ? -6.720 5.366 -2.216 1.00 89.38 103 MET A CA 1
ATOM 838 C C . MET A 1 103 ? -5.228 5.713 -2.099 1.00 89.38 103 MET A C 1
ATOM 840 O O . MET A 1 103 ? -4.813 6.789 -2.518 1.00 89.38 103 MET A O 1
ATOM 844 N N . LEU A 1 104 ? -4.408 4.799 -1.567 1.00 90.88 104 LEU A N 1
ATOM 845 C CA . LEU A 1 104 ? -2.959 4.998 -1.468 1.00 90.88 104 LEU A CA 1
ATOM 846 C C . LEU A 1 104 ? -2.287 5.035 -2.845 1.00 90.88 104 LEU A C 1
ATOM 848 O O . LEU A 1 104 ? -1.387 5.841 -3.052 1.00 90.88 104 LEU A O 1
ATOM 852 N N . LEU A 1 105 ? -2.729 4.199 -3.789 1.00 92.06 105 LEU A N 1
ATOM 853 C CA . LEU A 1 105 ? -2.208 4.191 -5.159 1.00 92.06 105 LEU A CA 1
ATOM 854 C C . LEU A 1 105 ? -2.613 5.446 -5.944 1.00 92.06 105 LEU A C 1
ATOM 856 O O . LEU A 1 105 ? -1.790 5.991 -6.676 1.00 92.06 105 LEU A O 1
ATOM 860 N N . GLU A 1 106 ? -3.839 5.939 -5.751 1.00 89.25 106 GLU A N 1
ATOM 861 C CA . GLU A 1 106 ? -4.309 7.213 -6.305 1.00 89.25 106 GLU A CA 1
ATOM 862 C C . GLU A 1 106 ? -3.404 8.363 -5.844 1.00 89.25 106 GLU A C 1
ATOM 864 O O . GLU A 1 106 ? -2.992 9.164 -6.680 1.00 89.25 106 GLU A O 1
ATOM 869 N N . ILE A 1 107 ? -3.002 8.394 -4.563 1.00 87.12 107 ILE A N 1
ATOM 870 C CA . ILE A 1 107 ? -2.080 9.408 -4.019 1.00 87.12 107 ILE A CA 1
ATOM 871 C C . ILE A 1 107 ? -0.739 9.439 -4.768 1.00 87.12 107 ILE A C 1
ATOM 873 O O . ILE A 1 107 ? -0.213 10.523 -5.033 1.00 87.12 107 ILE A O 1
ATOM 877 N N . LEU A 1 108 ? -0.196 8.279 -5.155 1.00 89.31 108 LEU A N 1
ATOM 878 C CA . LEU A 1 108 ? 1.085 8.205 -5.871 1.00 89.31 108 LEU A CA 1
ATOM 879 C C . LEU A 1 108 ? 1.029 8.891 -7.245 1.00 89.31 108 LEU A C 1
ATOM 881 O O . LEU A 1 108 ? 2.020 9.483 -7.671 1.00 89.31 108 LEU A O 1
ATOM 885 N N . GLY A 1 109 ? -0.128 8.841 -7.912 1.00 86.38 109 GLY A N 1
ATOM 886 C CA . GLY A 1 109 ? -0.347 9.420 -9.242 1.00 86.38 109 GLY A CA 1
ATOM 887 C C . GLY A 1 109 ? -0.659 10.921 -9.250 1.00 86.38 109 GLY A C 1
ATOM 888 O O . GLY A 1 109 ? -0.865 11.503 -10.315 1.00 86.38 109 GLY A O 1
ATOM 889 N N . LEU A 1 110 ? -0.725 11.578 -8.088 1.00 85.69 110 LEU A N 1
ATOM 890 C CA . LEU A 1 110 ? -1.063 12.999 -8.005 1.00 85.69 110 LEU A CA 1
ATOM 891 C C . LEU A 1 110 ? 0.175 13.889 -8.170 1.00 85.69 110 LEU A C 1
ATOM 893 O O . LEU A 1 110 ? 1.030 13.988 -7.292 1.00 85.69 110 LEU A O 1
ATOM 897 N N . ASN A 1 111 ? 0.222 14.628 -9.279 1.00 82.00 111 ASN A N 1
ATOM 898 C CA . ASN A 1 111 ? 1.371 15.469 -9.649 1.00 82.00 111 ASN A CA 1
ATOM 899 C C . ASN A 1 111 ? 1.613 16.690 -8.745 1.00 82.00 111 ASN A C 1
ATOM 901 O O . ASN A 1 111 ? 2.711 17.231 -8.731 1.00 82.00 111 ASN A O 1
ATOM 905 N N . HIS A 1 112 ? 0.597 17.162 -8.023 1.00 79.44 112 HIS A N 1
ATOM 906 C CA . HIS A 1 112 ? 0.685 18.366 -7.183 1.00 79.44 112 HIS A CA 1
ATOM 907 C C . HIS A 1 112 ? 1.035 18.055 -5.719 1.00 79.44 112 HIS A C 1
ATOM 909 O O . HIS A 1 112 ? 1.207 18.983 -4.927 1.00 79.44 112 HIS A O 1
ATOM 915 N N . LEU A 1 113 ? 1.105 16.773 -5.345 1.00 80.62 113 LEU A N 1
ATOM 916 C CA . LEU A 1 113 ? 1.524 16.359 -4.011 1.00 80.62 113 LEU A CA 1
ATOM 917 C C . LEU A 1 113 ? 3.043 16.352 -3.894 1.00 80.62 113 LEU A C 1
ATOM 919 O O . LEU A 1 113 ? 3.759 16.127 -4.871 1.00 80.62 113 LEU A O 1
ATOM 923 N N . LYS A 1 114 ? 3.535 16.588 -2.676 1.00 84.56 114 LYS A N 1
ATOM 924 C CA . LYS A 1 114 ? 4.968 16.533 -2.400 1.00 84.56 114 LYS A CA 1
ATOM 925 C C . LYS A 1 114 ? 5.445 15.086 -2.449 1.00 84.56 114 LYS A C 1
ATOM 927 O O . LYS A 1 114 ? 4.731 14.171 -2.047 1.00 84.56 114 LYS A O 1
ATOM 932 N N . GLU A 1 115 ? 6.694 14.893 -2.855 1.00 85.12 115 GLU A N 1
ATOM 933 C CA . GLU A 1 115 ? 7.316 13.563 -2.876 1.00 85.12 115 GLU A CA 1
ATOM 934 C C . GLU A 1 115 ? 7.378 12.924 -1.475 1.00 85.12 115 GLU A C 1
ATOM 936 O O . GLU A 1 115 ? 7.280 11.708 -1.348 1.00 85.12 115 GLU A O 1
ATOM 941 N N . GLU A 1 116 ? 7.427 13.733 -0.409 1.00 84.06 116 GLU A N 1
ATOM 942 C CA . GLU A 1 116 ? 7.301 13.264 0.980 1.00 84.06 116 GLU A CA 1
ATOM 943 C C . GLU A 1 116 ? 5.956 12.565 1.244 1.00 84.06 116 GLU A C 1
ATOM 945 O O . GLU A 1 116 ? 5.923 11.517 1.884 1.00 84.06 116 GLU A O 1
ATOM 950 N N . ASP A 1 117 ? 4.851 13.102 0.718 1.00 83.12 117 ASP A N 1
ATOM 951 C CA . ASP A 1 117 ? 3.507 12.542 0.912 1.00 83.12 117 ASP A CA 1
ATOM 952 C C . ASP A 1 117 ? 3.345 11.219 0.146 1.00 83.12 117 ASP A C 1
ATOM 954 O O . ASP A 1 117 ? 2.750 10.252 0.641 1.00 83.12 117 ASP A O 1
ATOM 958 N N . LYS A 1 118 ? 3.923 11.157 -1.061 1.00 87.62 118 LYS A N 1
ATOM 959 C CA . LYS A 1 118 ? 3.982 9.928 -1.861 1.00 87.62 118 LYS A CA 1
ATOM 960 C C . LYS A 1 118 ? 4.820 8.866 -1.153 1.00 87.62 118 LYS A C 1
ATOM 962 O O . LYS A 1 118 ? 4.378 7.725 -1.045 1.00 87.62 118 LYS A O 1
ATOM 967 N N . ARG A 1 119 ? 5.972 9.247 -0.589 1.00 89.06 119 ARG A N 1
ATOM 968 C CA . ARG A 1 119 ? 6.833 8.359 0.206 1.00 89.06 119 ARG A CA 1
ATOM 969 C C . ARG A 1 119 ? 6.088 7.757 1.396 1.00 89.06 119 ARG A C 1
ATOM 971 O O . ARG A 1 119 ? 6.144 6.549 1.597 1.00 89.06 119 ARG A O 1
ATOM 978 N N . GLU A 1 120 ? 5.364 8.563 2.170 1.00 86.88 120 GLU A N 1
ATOM 979 C CA . GLU A 1 120 ? 4.584 8.040 3.300 1.00 86.88 120 GLU A CA 1
ATOM 980 C C . GLU A 1 120 ? 3.471 7.087 2.832 1.00 86.88 120 GLU A C 1
ATOM 982 O O . GLU A 1 120 ? 3.223 6.062 3.465 1.00 86.88 120 GLU A O 1
ATOM 987 N N . SER A 1 121 ? 2.860 7.347 1.674 1.00 89.81 121 SER A N 1
ATOM 988 C CA . SER A 1 121 ? 1.860 6.442 1.089 1.00 89.81 121 SER A CA 1
ATOM 989 C C . SER A 1 121 ? 2.471 5.104 0.659 1.00 89.81 121 SER A C 1
ATOM 991 O O . SER A 1 121 ? 1.871 4.050 0.882 1.00 89.81 121 SER A O 1
ATOM 993 N N . VAL A 1 122 ? 3.694 5.120 0.118 1.00 92.88 122 VAL A N 1
ATOM 994 C CA . VAL A 1 122 ? 4.468 3.906 -0.187 1.00 92.88 122 VAL A CA 1
ATOM 995 C C . VAL A 1 122 ? 4.773 3.118 1.087 1.00 92.88 122 VAL A C 1
ATOM 997 O O . VAL A 1 122 ? 4.565 1.906 1.105 1.00 92.88 122 VAL A O 1
ATOM 1000 N N . LYS A 1 123 ? 5.174 3.778 2.180 1.00 90.88 123 LYS A N 1
ATOM 1001 C CA . LYS A 1 123 ? 5.402 3.108 3.473 1.00 90.88 123 LYS A CA 1
ATOM 1002 C C . LYS A 1 123 ? 4.139 2.433 4.008 1.00 90.88 123 LYS A C 1
ATOM 1004 O O . LYS A 1 123 ? 4.209 1.308 4.492 1.00 90.88 123 LYS A O 1
ATOM 1009 N N . LEU A 1 124 ? 2.966 3.056 3.875 1.00 90.25 124 LEU A N 1
ATOM 1010 C CA . LEU A 1 124 ? 1.703 2.407 4.253 1.00 90.25 124 LEU A CA 1
ATOM 1011 C C . LEU A 1 124 ? 1.415 1.160 3.406 1.00 90.25 124 LEU A C 1
ATOM 1013 O O . LEU A 1 124 ? 0.981 0.140 3.942 1.00 90.25 124 LEU A O 1
ATOM 1017 N N . LEU A 1 125 ? 1.691 1.212 2.100 1.00 93.94 125 LEU A N 1
ATOM 1018 C CA . LEU A 1 125 ? 1.581 0.041 1.227 1.00 93.94 125 LEU A CA 1
ATOM 1019 C C . LEU A 1 125 ? 2.576 -1.062 1.617 1.00 93.94 125 LEU A C 1
ATOM 1021 O O . LEU A 1 125 ? 2.215 -2.236 1.547 1.00 93.94 125 LEU A O 1
ATOM 1025 N N . GLN A 1 126 ? 3.784 -0.716 2.076 1.00 93.44 126 GLN A N 1
ATOM 1026 C CA . GLN A 1 126 ? 4.733 -1.686 2.635 1.00 93.44 126 GLN A CA 1
ATOM 1027 C C . GLN A 1 126 ? 4.182 -2.358 3.896 1.00 93.44 126 GLN A C 1
ATOM 1029 O O . GLN A 1 126 ? 4.178 -3.584 3.960 1.00 93.44 126 GLN A O 1
ATOM 1034 N N . LEU A 1 127 ? 3.619 -1.598 4.845 1.00 90.62 127 LEU A N 1
ATOM 1035 C CA . LEU A 1 127 ? 2.998 -2.172 6.051 1.00 90.62 127 LEU A CA 1
ATOM 1036 C C . LEU A 1 127 ? 1.880 -3.169 5.703 1.00 90.62 127 LEU A C 1
ATOM 1038 O O . LEU A 1 127 ? 1.774 -4.236 6.312 1.00 90.62 127 LEU A O 1
ATOM 1042 N N . ILE A 1 128 ? 1.069 -2.846 4.690 1.00 91.69 128 ILE A N 1
ATOM 1043 C CA . ILE A 1 128 ? 0.024 -3.735 4.169 1.00 91.69 128 ILE A CA 1
ATOM 1044 C C . ILE A 1 128 ? 0.647 -4.982 3.520 1.00 91.69 128 ILE A C 1
ATOM 1046 O O . ILE A 1 128 ? 0.222 -6.101 3.809 1.00 91.69 128 ILE A O 1
ATOM 1050 N N . ALA A 1 129 ? 1.664 -4.819 2.671 1.00 93.06 129 ALA A N 1
ATOM 1051 C CA . ALA A 1 129 ? 2.361 -5.920 2.003 1.00 93.06 129 ALA A CA 1
ATOM 1052 C C . ALA A 1 129 ? 3.026 -6.888 3.001 1.00 93.06 129 ALA A C 1
ATOM 1054 O O . ALA A 1 129 ? 2.980 -8.110 2.817 1.00 93.06 129 ALA A O 1
ATOM 1055 N N . ASP A 1 130 ? 3.606 -6.356 4.074 1.00 90.94 130 ASP A N 1
ATOM 1056 C CA . ASP A 1 130 ? 4.309 -7.120 5.106 1.00 90.94 130 ASP A CA 1
ATOM 1057 C C . ASP A 1 130 ? 3.356 -7.886 6.031 1.00 90.94 130 ASP A C 1
ATOM 1059 O O . ASP A 1 130 ? 3.738 -8.901 6.617 1.00 90.94 130 ASP A O 1
ATOM 1063 N N . ALA A 1 131 ? 2.081 -7.491 6.096 1.00 88.50 131 ALA A N 1
ATOM 1064 C CA . ALA A 1 131 ? 1.064 -8.232 6.837 1.00 88.50 131 ALA A CA 1
ATOM 1065 C C . ALA A 1 131 ? 0.759 -9.622 6.228 1.00 88.50 131 ALA A C 1
ATOM 1067 O O . ALA A 1 131 ? 0.150 -10.464 6.897 1.00 88.50 131 ALA A O 1
ATOM 1068 N N . GLY A 1 132 ? 1.184 -9.897 4.984 1.00 90.31 132 GLY A N 1
ATOM 1069 C CA . GLY A 1 132 ? 1.142 -11.234 4.388 1.00 90.31 132 GLY A CA 1
ATOM 1070 C C . GLY A 1 132 ? 0.890 -11.283 2.878 1.00 90.31 132 GLY A C 1
ATOM 1071 O O . GLY A 1 132 ? 0.459 -10.321 2.248 1.00 90.31 132 GLY A O 1
ATOM 1072 N N . ARG A 1 133 ? 1.099 -12.472 2.287 1.00 93.88 133 ARG A N 1
ATOM 1073 C CA . ARG A 1 133 ? 0.998 -12.710 0.830 1.00 93.88 133 ARG A CA 1
ATOM 1074 C C . ARG A 1 133 ? -0.324 -12.236 0.217 1.00 93.88 133 ARG A C 1
ATOM 1076 O O . ARG A 1 133 ? -0.295 -11.613 -0.835 1.00 93.88 133 ARG A O 1
ATOM 1083 N N . LYS A 1 134 ? -1.464 -12.494 0.870 1.00 92.75 134 LYS A N 1
ATOM 1084 C CA . LYS A 1 134 ? -2.791 -12.098 0.358 1.00 92.75 134 LYS A CA 1
ATOM 108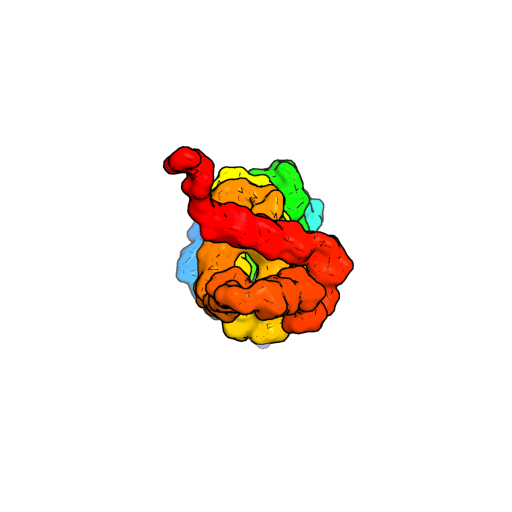5 C C . LYS A 1 134 ? -2.898 -10.587 0.120 1.00 92.75 134 LYS A C 1
ATOM 1087 O O . LYS A 1 134 ? -3.543 -10.159 -0.827 1.00 92.75 134 LYS A O 1
ATOM 1092 N N . TYR A 1 135 ? -2.238 -9.787 0.952 1.00 93.19 135 TYR A N 1
ATOM 1093 C CA . TYR A 1 135 ? -2.240 -8.334 0.816 1.00 93.19 135 TYR A CA 1
ATOM 1094 C C . TYR A 1 135 ? -1.284 -7.858 -0.282 1.00 93.19 135 TYR A C 1
ATOM 1096 O O . TYR A 1 135 ? -1.613 -6.927 -1.009 1.00 93.19 135 TYR A O 1
ATOM 1104 N N . LYS A 1 136 ? -0.150 -8.548 -0.481 1.00 95.00 136 LYS A N 1
ATOM 1105 C CA . LYS A 1 136 ? 0.718 -8.333 -1.654 1.00 95.00 136 LYS A CA 1
ATOM 1106 C C . LYS A 1 136 ? -0.040 -8.576 -2.957 1.00 95.00 136 LYS A C 1
ATOM 1108 O O . LYS A 1 136 ? 0.031 -7.765 -3.873 1.00 95.00 136 LYS A O 1
ATOM 1113 N N . GLU A 1 137 ? -0.785 -9.678 -3.017 1.00 95.69 137 GLU A N 1
ATOM 1114 C CA . GLU A 1 137 ? -1.625 -10.029 -4.164 1.00 95.69 137 GLU A CA 1
ATOM 1115 C C . GLU A 1 137 ? -2.678 -8.947 -4.440 1.00 95.69 137 GLU A C 1
ATOM 1117 O O . GLU A 1 137 ? -2.788 -8.494 -5.576 1.00 95.69 137 GLU A O 1
ATOM 1122 N N . LEU A 1 138 ? -3.360 -8.451 -3.402 1.00 95.38 138 LEU A N 1
ATOM 1123 C CA . LEU A 1 138 ? -4.332 -7.360 -3.521 1.00 95.38 138 LEU A CA 1
ATOM 1124 C C . LEU A 1 138 ? -3.716 -6.061 -4.075 1.00 95.38 138 LEU A C 1
ATOM 1126 O O . LEU A 1 138 ? -4.326 -5.396 -4.914 1.00 95.38 138 LEU A O 1
ATOM 1130 N N . ILE A 1 139 ? -2.503 -5.699 -3.638 1.00 96.38 139 ILE A N 1
ATOM 1131 C CA . ILE A 1 139 ? -1.783 -4.529 -4.169 1.00 96.38 139 ILE A CA 1
ATOM 1132 C C . ILE A 1 139 ? -1.485 -4.718 -5.662 1.00 96.38 139 ILE A C 1
ATOM 1134 O O . ILE A 1 139 ? -1.711 -3.804 -6.456 1.00 96.38 139 ILE A O 1
ATOM 1138 N N . CYS A 1 140 ? -1.019 -5.902 -6.067 1.00 95.81 140 CYS A N 1
ATOM 1139 C CA . CYS A 1 140 ? -0.741 -6.207 -7.472 1.00 95.81 140 CYS A CA 1
ATOM 1140 C C . CYS A 1 140 ? -2.010 -6.191 -8.348 1.00 95.81 140 CYS A C 1
ATOM 1142 O O . CYS A 1 140 ? -1.973 -5.639 -9.450 1.00 95.81 140 CYS A O 1
ATOM 1144 N N . GLU A 1 141 ? -3.125 -6.732 -7.844 1.00 95.50 141 GLU A N 1
ATOM 1145 C CA . GLU A 1 141 ? -4.447 -6.732 -8.501 1.00 95.50 141 GLU A CA 1
ATOM 1146 C C . GLU A 1 141 ? -4.997 -5.320 -8.699 1.00 95.50 141 GLU A C 1
ATOM 1148 O O . GLU A 1 141 ? -5.641 -5.032 -9.705 1.00 95.50 141 GLU A O 1
ATOM 1153 N N . SER A 1 142 ? -4.673 -4.415 -7.778 1.00 95.00 142 SER A N 1
ATOM 1154 C CA . SER A 1 142 ? -5.091 -3.011 -7.806 1.00 95.00 142 SER A CA 1
ATOM 1155 C C . SER A 1 142 ? -4.208 -2.132 -8.705 1.00 95.00 142 SER A C 1
ATOM 1157 O O . SER A 1 142 ? -4.154 -0.923 -8.512 1.00 95.00 142 SER A O 1
ATOM 1159 N N . TYR A 1 143 ? -3.490 -2.720 -9.668 1.00 94.62 143 TYR A N 1
ATOM 1160 C CA . TYR A 1 143 ? -2.506 -2.045 -10.531 1.00 94.62 143 TYR A CA 1
ATOM 1161 C C . TYR A 1 143 ? -1.298 -1.443 -9.793 1.00 94.62 143 TYR A C 1
ATOM 1163 O O . TYR A 1 143 ? -0.560 -0.644 -10.371 1.00 94.62 143 TYR A O 1
ATOM 1171 N N . GLY A 1 144 ? -1.020 -1.876 -8.558 1.00 95.00 144 GLY A N 1
ATOM 1172 C CA . GLY A 1 144 ? 0.032 -1.286 -7.729 1.00 95.00 144 GLY A CA 1
ATOM 1173 C C . GLY A 1 144 ? 1.425 -1.352 -8.349 1.00 95.00 144 GLY A C 1
ATOM 1174 O O . GLY A 1 144 ? 2.177 -0.390 -8.260 1.00 95.00 144 GLY A O 1
ATOM 1175 N N . VAL A 1 145 ? 1.758 -2.435 -9.063 1.00 95.19 145 VAL A N 1
ATOM 1176 C CA . VAL A 1 145 ? 3.056 -2.559 -9.753 1.00 95.19 145 VAL A CA 1
ATOM 1177 C C . VAL A 1 145 ? 3.251 -1.457 -10.794 1.00 95.19 145 VAL A C 1
ATOM 1179 O O . VAL A 1 145 ? 4.340 -0.900 -10.889 1.00 95.19 145 VAL A O 1
ATOM 1182 N N . ARG A 1 146 ? 2.200 -1.123 -11.554 1.00 94.00 146 ARG A N 1
ATOM 1183 C CA . ARG A 1 146 ? 2.261 -0.078 -12.581 1.00 94.00 146 ARG A CA 1
ATOM 1184 C C . ARG A 1 146 ? 2.466 1.289 -11.937 1.00 94.00 146 ARG A C 1
ATOM 1186 O O . ARG A 1 146 ? 3.397 1.986 -12.317 1.00 94.00 146 ARG A O 1
ATOM 1193 N N . SER A 1 147 ? 1.647 1.633 -10.942 1.00 94.38 147 SER A N 1
ATOM 1194 C CA . SER A 1 147 ? 1.745 2.918 -10.238 1.00 94.38 147 SER A CA 1
ATOM 1195 C C . SER A 1 147 ? 3.097 3.100 -9.545 1.00 94.38 147 SER A C 1
ATOM 1197 O O . SER A 1 147 ? 3.659 4.190 -9.564 1.00 94.38 147 SER A O 1
ATOM 1199 N N . LEU A 1 148 ? 3.649 2.031 -8.962 1.00 96.00 148 LEU A N 1
ATOM 1200 C CA . LEU A 1 148 ? 4.966 2.058 -8.323 1.00 96.00 148 LEU A CA 1
ATOM 1201 C C . LEU A 1 148 ? 6.104 2.173 -9.343 1.00 96.00 148 LEU A C 1
ATOM 1203 O O . LEU A 1 148 ? 7.035 2.936 -9.117 1.00 96.00 148 LEU A O 1
ATOM 1207 N N . ALA A 1 149 ? 6.039 1.452 -10.464 1.00 93.62 149 ALA A N 1
ATOM 1208 C CA . ALA A 1 149 ? 7.035 1.567 -11.529 1.00 93.62 149 ALA A CA 1
ATOM 1209 C C . ALA A 1 149 ? 7.041 2.974 -12.149 1.00 93.62 149 ALA A C 1
ATOM 1211 O O . ALA A 1 149 ? 8.104 3.555 -12.353 1.00 93.62 149 ALA A O 1
ATOM 1212 N N . GLU A 1 150 ? 5.859 3.544 -12.386 1.00 93.06 150 GLU A N 1
ATOM 1213 C CA . GLU A 1 150 ? 5.710 4.919 -12.864 1.00 93.06 150 GLU A CA 1
ATOM 1214 C C . GLU A 1 150 ? 6.306 5.915 -11.864 1.00 93.06 150 GLU A C 1
ATOM 1216 O O . GLU A 1 150 ? 7.163 6.712 -12.240 1.00 93.06 150 GLU A O 1
ATOM 1221 N N . LEU A 1 151 ? 5.963 5.793 -10.574 1.00 92.31 151 LEU A N 1
ATOM 1222 C CA . LEU A 1 151 ? 6.540 6.635 -9.528 1.00 92.31 151 LEU A CA 1
ATOM 1223 C C . LEU A 1 151 ? 8.068 6.504 -9.464 1.00 92.31 151 LEU A C 1
ATOM 1225 O O . LEU A 1 151 ? 8.754 7.518 -9.380 1.00 92.31 151 LEU A O 1
ATOM 1229 N N . LEU A 1 152 ? 8.616 5.288 -9.546 1.00 93.19 152 LEU A N 1
ATOM 1230 C CA . LEU A 1 152 ? 10.064 5.065 -9.560 1.00 93.19 152 LEU A CA 1
ATOM 1231 C C . LEU A 1 152 ? 10.730 5.795 -10.732 1.00 93.19 152 LEU A C 1
ATOM 1233 O O . LEU A 1 152 ? 11.785 6.398 -10.549 1.00 93.19 152 LEU A O 1
ATOM 1237 N N . ALA A 1 153 ? 10.113 5.766 -11.914 1.00 89.88 153 ALA A N 1
ATOM 1238 C CA . ALA A 1 153 ? 10.654 6.396 -13.112 1.00 89.88 153 ALA A CA 1
ATOM 1239 C C . ALA A 1 153 ? 10.582 7.932 -13.064 1.00 89.88 153 ALA A C 1
ATOM 1241 O O . ALA A 1 153 ? 11.520 8.594 -13.506 1.00 89.88 153 ALA A O 1
ATOM 1242 N N . THR A 1 154 ? 9.499 8.501 -12.521 1.00 89.56 154 THR A N 1
ATOM 1243 C CA . THR A 1 154 ? 9.240 9.952 -12.563 1.00 89.56 154 THR A CA 1
ATOM 1244 C C . THR A 1 154 ? 9.688 10.717 -11.318 1.00 89.56 154 THR A C 1
ATOM 1246 O O . THR A 1 154 ? 9.816 11.939 -11.369 1.00 89.56 154 THR A O 1
ATOM 1249 N N . CYS A 1 155 ? 9.872 10.040 -10.181 1.00 87.31 155 CYS A N 1
ATOM 1250 C CA . CYS A 1 155 ? 10.199 10.688 -8.913 1.00 87.31 155 CYS A CA 1
ATOM 1251 C C . CYS A 1 155 ? 11.605 11.311 -8.933 1.00 87.31 155 CYS A C 1
ATOM 1253 O O . CYS A 1 155 ? 12.556 10.744 -9.468 1.00 87.31 155 CYS A O 1
ATOM 1255 N N . SER A 1 156 ? 11.740 12.484 -8.313 1.00 86.81 156 SER A N 1
ATOM 1256 C CA . SER A 1 156 ? 13.015 13.191 -8.151 1.00 86.81 156 SER A CA 1
ATOM 1257 C C . SER A 1 156 ? 13.694 12.933 -6.801 1.00 86.81 156 SER A C 1
ATOM 1259 O O . SER A 1 156 ? 14.884 13.206 -6.653 1.00 86.81 156 SER A O 1
ATOM 1261 N N . SER A 1 157 ? 12.957 12.424 -5.810 1.00 88.75 157 SER A N 1
ATOM 1262 C CA . SER A 1 157 ? 13.470 12.144 -4.468 1.00 88.75 157 SER A CA 1
ATOM 1263 C C . SER A 1 157 ? 14.068 10.740 -4.403 1.00 88.75 157 SER A C 1
ATOM 1265 O O . SER A 1 157 ? 13.344 9.752 -4.515 1.00 88.75 157 SER A O 1
ATOM 1267 N N . ALA A 1 158 ? 15.378 10.654 -4.156 1.00 89.19 158 ALA A N 1
ATOM 1268 C CA . ALA A 1 158 ? 16.073 9.377 -3.972 1.00 89.19 158 ALA A CA 1
ATOM 1269 C C . ALA A 1 158 ? 15.459 8.550 -2.829 1.00 89.19 158 ALA A C 1
ATOM 1271 O O . ALA A 1 158 ? 15.184 7.369 -2.995 1.00 89.19 158 ALA A O 1
ATOM 1272 N N . GLU A 1 159 ? 15.128 9.195 -1.707 1.00 89.25 159 GLU A N 1
ATOM 1273 C CA . GLU A 1 159 ? 14.499 8.544 -0.550 1.00 89.25 159 GLU A CA 1
ATOM 1274 C C . GLU A 1 159 ? 13.147 7.909 -0.910 1.00 89.25 159 GLU A C 1
ATOM 1276 O O . GLU A 1 159 ? 12.835 6.805 -0.474 1.00 89.25 159 GLU A O 1
ATOM 1281 N N . ALA A 1 160 ? 12.326 8.584 -1.720 1.00 89.50 160 ALA A N 1
ATOM 1282 C CA . ALA A 1 160 ? 11.059 8.015 -2.174 1.00 89.50 160 ALA A CA 1
ATOM 1283 C C . ALA A 1 160 ? 11.277 6.862 -3.168 1.00 89.50 160 ALA A C 1
ATOM 1285 O O . ALA A 1 160 ? 10.565 5.859 -3.104 1.00 89.50 160 ALA A O 1
ATOM 1286 N N . GLN A 1 161 ? 12.272 6.970 -4.053 1.00 92.75 161 GLN A N 1
ATOM 1287 C CA . GLN A 1 161 ? 12.634 5.903 -4.989 1.00 92.75 161 GLN A CA 1
ATOM 1288 C C . GLN A 1 161 ? 13.136 4.642 -4.269 1.00 92.75 161 GLN A C 1
ATOM 1290 O O . GLN A 1 161 ? 12.758 3.536 -4.657 1.00 92.75 161 GLN A O 1
ATOM 1295 N N . GLU A 1 162 ? 13.921 4.789 -3.200 1.00 93.19 162 GLU A N 1
ATOM 1296 C CA . GLU A 1 162 ? 14.368 3.679 -2.348 1.00 93.19 162 GL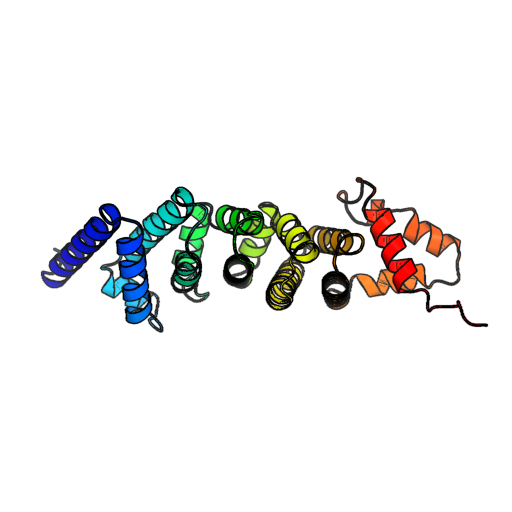U A CA 1
ATOM 1297 C C . GLU A 1 162 ? 13.183 2.966 -1.679 1.00 93.19 162 GLU A C 1
ATOM 1299 O O . GLU A 1 162 ? 13.075 1.742 -1.747 1.00 93.19 162 GLU A O 1
ATOM 1304 N N . GLU A 1 163 ? 12.225 3.706 -1.115 1.00 94.56 163 GLU A N 1
ATOM 1305 C CA . GLU A 1 163 ? 11.019 3.110 -0.516 1.00 94.56 163 GLU A CA 1
ATOM 1306 C C . GLU A 1 163 ? 10.163 2.365 -1.558 1.00 94.56 163 GLU A C 1
ATOM 1308 O O . GLU A 1 163 ? 9.607 1.292 -1.291 1.00 94.56 163 GLU A O 1
ATOM 1313 N N . VAL A 1 164 ? 10.075 2.895 -2.781 1.00 95.69 164 VAL A N 1
ATOM 1314 C CA . VAL A 1 164 ? 9.386 2.225 -3.895 1.00 95.69 164 VAL A CA 1
ATOM 1315 C C . VAL A 1 164 ? 10.117 0.947 -4.304 1.00 95.69 164 VAL A C 1
ATOM 1317 O O . VAL A 1 164 ? 9.476 -0.084 -4.524 1.00 95.69 164 VAL A O 1
ATOM 1320 N N . GLN A 1 165 ? 11.450 0.986 -4.370 1.00 94.94 165 GLN A N 1
ATOM 1321 C CA . GLN A 1 165 ? 12.283 -0.177 -4.663 1.00 94.94 165 GLN A CA 1
ATOM 1322 C C . GLN A 1 165 ? 12.058 -1.288 -3.630 1.00 94.94 165 GLN A C 1
ATOM 1324 O O . GLN A 1 165 ? 11.818 -2.439 -4.006 1.00 94.94 165 GLN A O 1
ATOM 1329 N N . ILE A 1 166 ? 12.088 -0.948 -2.338 1.00 94.50 166 ILE A N 1
ATOM 1330 C CA . ILE A 1 166 ? 11.856 -1.887 -1.234 1.00 94.50 166 ILE A CA 1
ATOM 1331 C C . ILE A 1 166 ? 10.484 -2.553 -1.383 1.00 94.50 166 ILE A C 1
ATOM 1333 O O . ILE A 1 166 ? 10.375 -3.782 -1.298 1.00 94.50 166 ILE A O 1
ATOM 1337 N N . LEU A 1 167 ? 9.441 -1.769 -1.676 1.00 96.31 167 LEU A N 1
ATOM 1338 C CA . LEU A 1 167 ? 8.096 -2.300 -1.879 1.00 96.31 167 LEU A CA 1
ATOM 1339 C C . LEU A 1 167 ? 8.019 -3.221 -3.103 1.00 96.31 167 LEU A C 1
ATOM 1341 O O . LEU A 1 167 ? 7.506 -4.332 -2.987 1.00 96.31 167 LEU A O 1
ATOM 1345 N N . LEU A 1 168 ? 8.554 -2.816 -4.259 1.00 95.31 168 LEU A N 1
ATOM 1346 C CA . LEU A 1 168 ? 8.575 -3.649 -5.469 1.00 95.31 168 LEU A CA 1
ATOM 1347 C C . LEU A 1 168 ? 9.330 -4.965 -5.234 1.00 95.31 168 LEU A C 1
ATOM 1349 O O . LEU A 1 168 ? 8.841 -6.034 -5.608 1.00 95.31 168 LEU A O 1
ATOM 1353 N N . ALA A 1 169 ? 10.469 -4.919 -4.541 1.00 93.50 169 ALA A N 1
ATOM 1354 C CA . ALA A 1 169 ? 11.214 -6.110 -4.147 1.00 93.50 169 ALA A CA 1
ATOM 1355 C C . ALA A 1 169 ? 10.379 -7.025 -3.233 1.00 93.50 169 ALA A C 1
ATOM 1357 O O . ALA A 1 169 ? 10.338 -8.242 -3.442 1.00 93.50 169 ALA A O 1
ATOM 1358 N N . SER A 1 170 ? 9.676 -6.454 -2.247 1.00 94.19 170 SER A N 1
ATOM 1359 C CA . SER A 1 170 ? 8.782 -7.200 -1.351 1.00 94.19 170 SER A CA 1
ATOM 1360 C C . SER A 1 170 ? 7.601 -7.812 -2.110 1.00 94.19 170 SER A C 1
ATOM 1362 O O . SER A 1 170 ? 7.254 -8.966 -1.857 1.00 94.19 170 SER A O 1
ATOM 1364 N N . LEU A 1 171 ? 7.015 -7.101 -3.077 1.00 94.31 171 LEU A N 1
ATOM 1365 C CA . LEU A 1 171 ? 5.928 -7.609 -3.919 1.00 94.31 171 LEU A CA 1
ATOM 1366 C C . LEU A 1 171 ? 6.378 -8.742 -4.839 1.00 94.31 171 LEU A C 1
ATOM 1368 O O . LEU A 1 171 ? 5.570 -9.618 -5.125 1.00 94.31 171 LEU A O 1
ATOM 1372 N N . GLY A 1 172 ? 7.635 -8.746 -5.289 1.00 89.12 172 GLY A N 1
ATOM 1373 C CA . GLY A 1 172 ? 8.205 -9.836 -6.079 1.00 89.12 172 GLY A CA 1
ATOM 1374 C C . GLY A 1 172 ? 8.585 -11.060 -5.238 1.00 89.12 172 GLY A C 1
ATOM 1375 O O . GLY A 1 172 ? 8.445 -12.201 -5.681 1.00 89.12 172 GLY A O 1
ATOM 1376 N N . ARG A 1 173 ? 9.044 -10.848 -3.998 1.00 87.25 173 ARG A N 1
ATOM 1377 C CA . ARG A 1 173 ? 9.480 -11.922 -3.093 1.00 87.25 173 ARG A CA 1
ATOM 1378 C C . ARG A 1 173 ? 8.313 -12.565 -2.344 1.00 87.25 173 ARG A C 1
ATOM 1380 O O . ARG A 1 173 ? 7.547 -11.916 -1.634 1.00 87.25 173 ARG A O 1
ATOM 1387 N N . GLY A 1 174 ? 8.223 -13.892 -2.428 1.00 82.38 174 GLY A N 1
ATOM 1388 C CA . GLY A 1 174 ? 7.201 -14.666 -1.713 1.00 82.38 174 GLY A CA 1
ATOM 1389 C C . GLY A 1 174 ? 5.786 -14.524 -2.290 1.00 82.38 174 GLY A C 1
ATOM 1390 O O . GLY A 1 174 ? 4.828 -14.916 -1.620 1.00 82.38 174 GLY A O 1
ATOM 1391 N N . ASN A 1 175 ? 5.667 -14.005 -3.518 1.00 89.25 175 ASN A N 1
ATOM 1392 C CA . ASN A 1 175 ? 4.421 -13.780 -4.253 1.00 89.25 175 ASN A CA 1
ATOM 1393 C C . ASN A 1 175 ? 4.540 -14.305 -5.706 1.00 89.25 175 ASN A C 1
ATOM 1395 O O . ASN A 1 175 ? 4.627 -13.526 -6.657 1.00 89.25 175 ASN A O 1
ATOM 1399 N N . PRO A 1 176 ? 4.573 -15.637 -5.899 1.00 86.88 176 PRO A N 1
ATOM 1400 C CA . PRO A 1 176 ? 4.839 -16.240 -7.209 1.00 86.88 176 PRO A CA 1
ATOM 1401 C C . PRO A 1 176 ? 3.780 -15.894 -8.268 1.00 86.88 176 PRO A C 1
ATOM 1403 O O . PRO A 1 176 ? 4.100 -15.841 -9.450 1.00 86.88 176 PRO A O 1
ATOM 1406 N N . LYS A 1 177 ? 2.533 -15.609 -7.858 1.00 90.50 177 LYS A N 1
ATOM 1407 C CA . LYS A 1 177 ? 1.423 -15.258 -8.761 1.00 90.50 177 LYS A CA 1
ATOM 1408 C C . LYS A 1 177 ? 1.704 -13.979 -9.559 1.00 90.50 177 LYS A C 1
ATOM 1410 O O . LYS A 1 177 ? 1.387 -13.920 -10.742 1.00 90.50 177 LYS A O 1
ATOM 1415 N N . TYR A 1 178 ? 2.320 -12.983 -8.921 1.00 91.50 178 TYR A N 1
ATOM 1416 C CA . TYR A 1 178 ? 2.557 -11.658 -9.508 1.00 91.50 178 TYR A CA 1
ATOM 1417 C C . TYR A 1 178 ? 4.032 -11.340 -9.758 1.00 91.50 178 TYR A C 1
ATOM 1419 O O . TYR A 1 178 ? 4.363 -10.249 -10.216 1.00 91.50 178 TYR A O 1
ATOM 1427 N N . GLN A 1 179 ? 4.928 -12.299 -9.528 1.00 88.00 179 GLN A N 1
ATOM 1428 C CA . GLN A 1 179 ? 6.367 -12.129 -9.724 1.00 88.00 179 GLN A CA 1
ATOM 1429 C C . GLN A 1 179 ? 6.719 -11.645 -11.142 1.00 88.00 179 GLN A C 1
ATOM 1431 O O . GLN A 1 179 ? 7.500 -10.707 -11.294 1.00 88.00 179 GLN A O 1
ATOM 1436 N N . ASN A 1 180 ? 6.078 -12.203 -12.176 1.00 86.75 180 ASN A N 1
ATOM 1437 C CA . ASN A 1 180 ? 6.281 -11.780 -13.569 1.00 86.75 180 ASN A CA 1
ATOM 1438 C C . ASN A 1 180 ? 5.744 -10.370 -13.853 1.00 86.75 180 ASN A C 1
ATOM 1440 O O . ASN A 1 180 ? 6.306 -9.650 -14.678 1.00 86.75 180 ASN A O 1
ATOM 1444 N N . GLN A 1 181 ? 4.674 -9.955 -13.168 1.00 89.44 181 GLN A N 1
ATOM 1445 C CA . GLN A 1 181 ? 4.147 -8.596 -13.285 1.00 89.44 181 GLN A CA 1
ATOM 1446 C C . GLN A 1 181 ? 5.148 -7.596 -12.700 1.00 89.44 181 GLN A C 1
ATOM 1448 O O . GLN A 1 181 ? 5.463 -6.608 -13.356 1.00 89.44 181 GLN A O 1
ATOM 1453 N N . VAL A 1 182 ? 5.694 -7.881 -11.511 1.00 91.44 182 VAL A N 1
ATOM 1454 C CA . VAL A 1 182 ? 6.742 -7.064 -10.872 1.00 91.44 182 VAL A CA 1
ATOM 1455 C C . VAL A 1 182 ? 7.983 -6.986 -11.755 1.00 91.44 182 VAL A C 1
ATOM 1457 O O . VAL A 1 182 ? 8.500 -5.898 -11.993 1.00 91.44 182 VAL A O 1
ATOM 1460 N N . TYR A 1 183 ? 8.419 -8.122 -12.301 1.00 88.00 183 TYR A N 1
ATOM 1461 C CA . TYR A 1 183 ? 9.524 -8.182 -13.253 1.00 88.00 183 TYR A CA 1
ATOM 1462 C C . TYR A 1 183 ? 9.282 -7.287 -14.480 1.00 88.00 183 TYR A C 1
ATOM 1464 O O . TYR A 1 183 ? 10.129 -6.464 -14.821 1.00 88.00 183 TYR A O 1
ATOM 1472 N N . SER A 1 184 ? 8.102 -7.391 -15.099 1.00 86.69 184 SER A N 1
ATOM 1473 C CA . SER A 1 184 ? 7.732 -6.578 -16.266 1.00 86.69 184 SER A CA 1
ATOM 1474 C C . SER A 1 184 ? 7.678 -5.084 -15.930 1.00 86.69 184 SER A C 1
ATOM 1476 O O . SER A 1 184 ? 8.169 -4.264 -16.700 1.00 86.69 184 SER A O 1
ATOM 1478 N N . GLY A 1 185 ? 7.145 -4.728 -14.756 1.00 88.94 185 GLY A N 1
ATOM 1479 C CA . GLY A 1 185 ? 7.116 -3.346 -14.277 1.00 88.94 185 GLY A CA 1
ATOM 1480 C C . GLY A 1 185 ? 8.516 -2.760 -14.087 1.00 88.94 185 GLY A C 1
ATOM 1481 O O . GLY A 1 185 ? 8.773 -1.645 -14.523 1.00 88.94 185 GLY A O 1
ATOM 1482 N N . LEU A 1 186 ? 9.447 -3.527 -13.511 1.00 87.81 186 LEU A N 1
ATOM 1483 C CA . LEU A 1 186 ? 10.843 -3.104 -13.340 1.00 87.81 186 LEU A CA 1
ATOM 1484 C C . LEU A 1 186 ? 11.571 -2.935 -14.681 1.00 87.81 186 LEU A C 1
ATOM 1486 O O . LEU A 1 186 ? 12.354 -2.000 -14.830 1.00 87.81 186 LEU A O 1
ATOM 1490 N N . LEU A 1 187 ? 11.304 -3.796 -15.669 1.00 84.62 187 LEU A N 1
ATOM 1491 C CA . LEU A 1 187 ? 11.851 -3.632 -17.019 1.00 84.62 187 LEU A CA 1
ATOM 1492 C C . LEU A 1 187 ? 11.349 -2.354 -17.702 1.00 84.62 187 LEU A C 1
ATOM 1494 O O . LEU A 1 187 ? 12.133 -1.683 -18.369 1.00 84.62 187 LEU A O 1
ATOM 1498 N N . ALA A 1 188 ? 10.079 -1.988 -17.507 1.00 85.69 188 ALA A N 1
ATOM 1499 C CA . ALA A 1 188 ? 9.498 -0.772 -18.081 1.00 85.69 188 ALA A CA 1
ATOM 1500 C C . ALA A 1 188 ? 10.122 0.528 -17.528 1.00 85.69 188 ALA A C 1
ATOM 1502 O O . ALA A 1 188 ? 10.087 1.562 -18.200 1.00 85.69 188 ALA A O 1
ATOM 1503 N N . VAL A 1 189 ? 10.744 0.476 -16.341 1.00 86.19 189 VAL A N 1
ATOM 1504 C CA . VAL A 1 189 ? 11.487 1.607 -15.751 1.00 86.19 189 VAL A CA 1
ATOM 1505 C C . VAL A 1 189 ? 12.808 1.858 -16.477 1.00 86.19 189 VAL A C 1
ATOM 1507 O O . VAL A 1 189 ? 13.238 3.004 -16.569 1.00 86.19 189 VAL A O 1
ATOM 1510 N N . LEU A 1 190 ? 13.457 0.824 -17.024 1.00 82.38 190 LEU A N 1
ATOM 1511 C CA . LEU A 1 190 ? 14.796 0.947 -17.611 1.00 82.38 190 LEU A CA 1
ATOM 1512 C C . LEU A 1 190 ? 14.893 1.990 -18.742 1.00 82.38 190 LEU A C 1
ATOM 1514 O O . LEU A 1 190 ? 15.796 2.822 -18.674 1.00 82.38 190 LEU A O 1
ATOM 1518 N N . PRO A 1 191 ? 13.995 2.022 -19.746 1.00 78.12 191 PRO A N 1
ATOM 1519 C CA . PRO A 1 191 ? 14.087 3.016 -20.816 1.00 78.12 191 PRO A CA 1
ATOM 1520 C C . PRO A 1 191 ? 13.701 4.447 -20.403 1.00 78.12 191 PRO A C 1
ATOM 1522 O O . PRO A 1 191 ? 14.089 5.387 -21.091 1.00 78.12 191 PRO A O 1
ATOM 1525 N N . HIS A 1 192 ? 12.957 4.632 -19.307 1.00 75.62 192 HIS A N 1
ATOM 1526 C CA . HIS A 1 192 ? 12.317 5.917 -18.980 1.00 75.62 192 HIS A CA 1
ATOM 1527 C C . HIS A 1 192 ? 12.795 6.554 -17.667 1.00 75.62 192 HIS A C 1
ATOM 1529 O O . HIS A 1 192 ? 12.537 7.732 -17.428 1.00 75.62 192 HIS A O 1
ATOM 1535 N N . GLY A 1 193 ? 13.450 5.787 -16.797 1.00 76.06 193 GLY A N 1
ATOM 1536 C CA . GLY A 1 193 ? 13.866 6.236 -15.474 1.00 76.06 193 GLY A CA 1
ATOM 1537 C C . GLY A 1 193 ? 15.143 7.072 -15.487 1.00 76.06 193 GLY A C 1
ATOM 1538 O O . GLY A 1 193 ? 15.977 6.971 -16.386 1.00 76.06 193 GLY A O 1
ATOM 1539 N N . SER A 1 194 ? 15.331 7.864 -14.430 1.00 82.94 194 SER A N 1
ATOM 1540 C CA . SER A 1 194 ? 16.624 8.489 -14.137 1.00 82.94 194 SER A CA 1
ATOM 1541 C C . SER A 1 194 ? 17.718 7.425 -13.914 1.00 82.94 194 SER A C 1
ATOM 1543 O O . SER A 1 194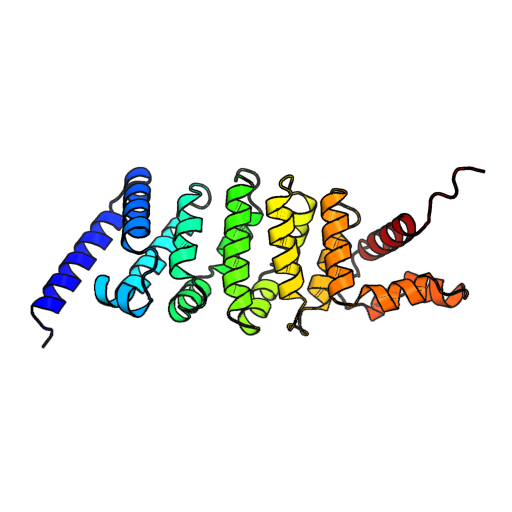 ? 17.396 6.282 -13.580 1.00 82.94 194 SER A O 1
ATOM 1545 N N . PRO A 1 195 ? 19.020 7.767 -14.014 1.00 84.00 195 PRO A N 1
ATOM 1546 C CA . PRO A 1 195 ? 20.101 6.808 -13.755 1.00 84.00 195 PRO A CA 1
ATOM 1547 C C . PRO A 1 195 ? 19.984 6.116 -12.388 1.00 84.00 195 PRO A C 1
ATOM 1549 O O . PRO A 1 195 ? 20.267 4.926 -12.258 1.00 84.00 195 PRO A O 1
ATOM 1552 N N . HIS A 1 196 ? 19.501 6.841 -11.375 1.00 86.00 196 HIS A N 1
ATOM 1553 C CA . HIS A 1 196 ? 19.251 6.278 -10.051 1.00 86.00 196 HIS A CA 1
ATOM 1554 C C . HIS A 1 196 ? 18.060 5.304 -10.052 1.00 86.00 196 HIS A C 1
ATOM 1556 O O . HIS A 1 196 ? 18.180 4.193 -9.540 1.00 86.00 196 HIS A O 1
ATOM 1562 N N . ALA A 1 197 ? 16.946 5.650 -10.708 1.00 86.06 197 ALA A N 1
ATOM 1563 C CA . ALA A 1 197 ? 15.798 4.752 -10.869 1.00 86.06 197 ALA A CA 1
ATOM 1564 C C . ALA A 1 197 ? 16.169 3.457 -11.612 1.00 86.06 197 ALA A C 1
ATOM 1566 O O . ALA A 1 197 ? 15.781 2.363 -11.199 1.00 86.06 197 ALA A O 1
ATOM 1567 N N . GLN A 1 198 ? 16.959 3.575 -12.685 1.00 85.75 198 GLN A N 1
ATOM 1568 C CA . GLN A 1 198 ? 17.482 2.441 -13.451 1.00 85.75 198 GLN A CA 1
ATOM 1569 C C . GLN A 1 198 ? 18.355 1.540 -12.572 1.00 85.75 198 GLN A C 1
ATOM 1571 O O . GLN A 1 198 ? 18.167 0.323 -12.551 1.00 85.75 198 GLN A O 1
ATOM 1576 N N . GLN A 1 199 ? 19.270 2.129 -11.795 1.00 87.06 199 GLN A N 1
ATOM 1577 C CA . GLN A 1 199 ? 20.107 1.397 -10.847 1.00 87.06 199 GLN A CA 1
ATOM 1578 C C . GLN A 1 199 ? 19.257 0.624 -9.826 1.00 87.06 199 GLN A C 1
ATOM 1580 O O . GLN A 1 199 ? 19.483 -0.572 -9.624 1.00 87.06 199 GLN A O 1
ATOM 1585 N N . LEU A 1 200 ? 18.267 1.271 -9.205 1.00 88.25 200 LEU A N 1
ATOM 1586 C CA . LEU A 1 200 ? 17.386 0.640 -8.216 1.00 88.25 200 LEU A CA 1
ATOM 1587 C C . LEU A 1 200 ? 16.555 -0.495 -8.834 1.00 88.25 200 LEU A C 1
ATOM 1589 O O . LEU A 1 200 ? 16.407 -1.563 -8.222 1.00 88.25 200 LEU A O 1
ATOM 1593 N N . ALA A 1 201 ? 16.064 -0.307 -10.062 1.00 87.50 201 ALA A N 1
ATOM 1594 C CA . ALA A 1 201 ? 15.335 -1.333 -10.799 1.00 87.50 201 ALA A CA 1
ATOM 1595 C C . ALA A 1 201 ? 16.215 -2.565 -11.076 1.00 87.50 201 ALA A C 1
ATOM 1597 O O . ALA A 1 201 ? 15.819 -3.693 -10.770 1.00 87.50 201 ALA A O 1
ATOM 1598 N N . LEU A 1 202 ? 17.445 -2.362 -11.561 1.00 83.94 202 LEU A N 1
ATOM 1599 C CA . LEU A 1 202 ? 18.412 -3.436 -11.814 1.00 83.94 202 LEU A CA 1
ATOM 1600 C C . LEU A 1 202 ? 18.810 -4.183 -10.541 1.00 83.94 202 LEU A C 1
ATOM 1602 O O . LEU A 1 202 ? 18.840 -5.415 -10.535 1.00 83.94 202 LEU A O 1
ATOM 1606 N N . GLN A 1 203 ? 19.072 -3.460 -9.451 1.00 87.00 203 GLN A N 1
ATOM 1607 C CA . GLN A 1 203 ? 19.361 -4.064 -8.150 1.00 87.00 203 GLN A CA 1
ATOM 1608 C C . GLN A 1 203 ? 18.211 -4.966 -7.689 1.00 87.00 203 GLN A C 1
ATOM 1610 O O . GLN A 1 203 ? 18.442 -6.092 -7.245 1.00 87.00 203 GLN A O 1
ATOM 1615 N N . THR A 1 204 ? 16.966 -4.515 -7.862 1.00 87.62 204 THR A N 1
ATOM 1616 C CA . THR A 1 204 ? 15.777 -5.298 -7.503 1.00 87.62 204 THR A CA 1
ATOM 1617 C C . THR A 1 204 ? 15.683 -6.571 -8.333 1.00 87.62 204 THR A C 1
ATOM 1619 O O . THR A 1 204 ? 15.572 -7.664 -7.769 1.00 87.62 204 THR A O 1
ATOM 1622 N N . LEU A 1 205 ? 15.808 -6.442 -9.657 1.00 85.50 205 LEU A N 1
ATOM 1623 C CA . LEU A 1 205 ? 15.785 -7.549 -10.612 1.00 85.50 205 LEU A CA 1
ATOM 1624 C C . LEU A 1 205 ? 16.884 -8.587 -10.331 1.00 85.50 205 LEU A C 1
ATOM 1626 O O . LEU A 1 205 ? 16.633 -9.795 -10.389 1.00 85.50 205 LEU A O 1
ATOM 1630 N N . HIS A 1 206 ? 18.089 -8.128 -9.982 1.00 81.12 206 HIS A N 1
ATOM 1631 C CA . HIS A 1 206 ? 19.197 -8.993 -9.586 1.00 81.12 206 HIS A CA 1
ATOM 1632 C C . HIS A 1 206 ? 18.878 -9.743 -8.289 1.00 81.12 206 HIS A C 1
ATOM 1634 O O . HIS A 1 206 ? 19.056 -10.957 -8.204 1.00 81.12 206 HIS A O 1
ATOM 1640 N N . SER A 1 207 ? 18.328 -9.040 -7.297 1.00 81.81 207 SER A N 1
ATOM 1641 C CA . SER A 1 207 ? 17.968 -9.616 -6.001 1.00 81.81 207 SER A CA 1
ATOM 1642 C C . SER A 1 207 ? 16.864 -10.682 -6.092 1.00 81.81 207 SER A C 1
ATOM 1644 O O . SER A 1 207 ? 16.783 -11.566 -5.241 1.00 81.81 207 SER A O 1
ATOM 1646 N N . MET A 1 208 ? 16.025 -10.612 -7.129 1.00 76.94 208 MET A N 1
ATOM 1647 C CA . MET A 1 208 ? 14.992 -11.603 -7.437 1.00 76.94 208 MET A CA 1
ATOM 1648 C C . MET A 1 208 ? 15.525 -12.775 -8.291 1.00 76.94 208 MET A C 1
ATOM 1650 O O . MET A 1 208 ? 14.750 -13.639 -8.683 1.00 76.94 208 MET A O 1
ATOM 1654 N N . GLN A 1 209 ? 16.837 -12.814 -8.576 1.00 67.62 209 GLN A N 1
ATOM 1655 C CA . GLN A 1 209 ? 17.529 -13.812 -9.409 1.00 67.62 209 GLN A CA 1
ATOM 1656 C C . GLN A 1 209 ? 17.017 -13.923 -10.860 1.00 67.62 209 GLN A C 1
ATOM 1658 O O . GLN A 1 209 ? 17.343 -14.878 -11.561 1.00 67.62 209 GLN A O 1
ATOM 1663 N N . HIS A 1 210 ? 16.271 -12.935 -11.359 1.00 62.59 210 HIS A N 1
ATOM 1664 C CA . HIS A 1 210 ? 15.694 -12.991 -12.709 1.00 62.59 210 HIS A CA 1
ATOM 1665 C C . HIS A 1 210 ? 16.648 -12.546 -13.819 1.00 62.59 210 HIS A C 1
ATOM 1667 O O . HIS A 1 210 ? 16.423 -12.870 -14.982 1.00 62.59 210 HIS A O 1
ATOM 1673 N N . LEU A 1 211 ? 17.722 -11.825 -13.484 1.00 54.22 211 LEU A N 1
ATOM 1674 C CA . LEU A 1 211 ? 18.716 -11.399 -14.473 1.00 54.22 211 LEU A CA 1
ATOM 1675 C C . LEU A 1 211 ? 19.775 -12.463 -14.752 1.00 54.22 211 LEU A C 1
ATOM 1677 O O . LEU A 1 211 ? 20.258 -12.529 -15.872 1.00 54.22 211 LEU A O 1
ATOM 1681 N N . ALA A 1 212 ? 20.129 -13.319 -13.791 1.00 52.88 212 ALA A N 1
ATOM 1682 C CA . ALA A 1 212 ? 21.227 -14.273 -13.975 1.00 52.88 212 ALA A CA 1
ATOM 1683 C C . ALA A 1 212 ? 21.038 -15.221 -15.184 1.00 52.88 212 ALA A C 1
ATOM 1685 O O . ALA A 1 212 ? 21.982 -15.362 -15.964 1.00 52.88 212 ALA A O 1
ATOM 1686 N N . PRO A 1 213 ? 19.844 -15.800 -15.433 1.00 55.94 213 PRO A N 1
ATOM 1687 C CA . PRO A 1 213 ? 19.618 -16.607 -16.633 1.00 55.94 213 PRO A CA 1
ATOM 1688 C C . PRO A 1 213 ? 19.669 -15.773 -17.921 1.00 55.94 213 PRO A C 1
ATOM 1690 O O . PRO A 1 213 ? 20.160 -16.232 -18.945 1.00 55.94 213 PRO A O 1
ATOM 1693 N N . LEU A 1 214 ? 19.191 -14.530 -17.865 1.00 57.34 214 LEU A N 1
ATOM 1694 C CA . LEU A 1 214 ? 19.071 -13.628 -19.011 1.00 57.34 214 LEU A CA 1
ATOM 1695 C C . LEU A 1 214 ? 20.434 -13.087 -19.453 1.00 57.34 214 LEU A C 1
ATOM 1697 O O . LEU A 1 214 ? 20.749 -13.086 -20.637 1.00 57.34 214 LEU A O 1
ATOM 1701 N N . LEU A 1 215 ? 21.274 -12.710 -18.489 1.00 56.62 215 LEU A N 1
ATOM 1702 C CA . LEU A 1 215 ? 22.670 -12.331 -18.696 1.00 56.62 215 LEU A CA 1
ATOM 1703 C C . LEU A 1 215 ? 23.483 -13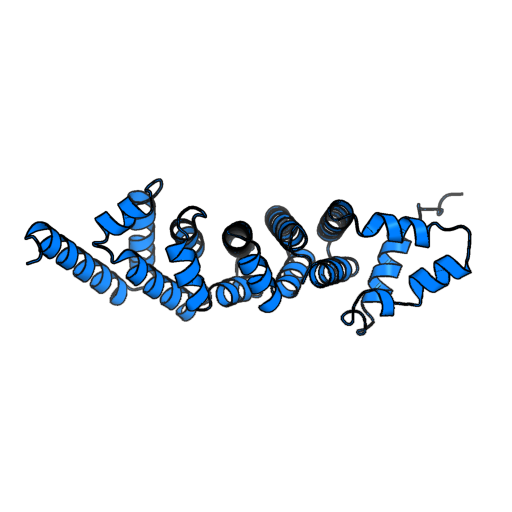.506 -19.256 1.00 56.62 215 LEU A C 1
ATOM 1705 O O . LEU A 1 215 ? 24.311 -13.304 -20.137 1.00 56.62 215 LEU A O 1
ATOM 1709 N N . ALA A 1 216 ? 23.215 -14.738 -18.807 1.00 56.78 216 ALA A N 1
ATOM 1710 C CA . ALA A 1 216 ? 23.859 -15.937 -19.343 1.00 56.78 216 ALA A CA 1
ATOM 1711 C C . ALA A 1 216 ? 23.436 -16.243 -20.794 1.00 56.78 216 ALA A C 1
ATOM 1713 O O . ALA A 1 216 ? 24.268 -16.634 -21.609 1.00 56.78 216 ALA A O 1
ATOM 1714 N N . VAL A 1 217 ? 22.161 -16.029 -21.136 1.00 58.28 217 VAL A N 1
ATOM 1715 C CA . VAL A 1 217 ? 21.640 -16.197 -22.505 1.00 58.28 217 VAL A CA 1
ATOM 1716 C C . VAL A 1 217 ? 22.143 -15.087 -23.437 1.00 58.28 217 VAL A C 1
ATOM 1718 O O . VAL A 1 217 ? 22.566 -15.380 -24.554 1.00 58.28 217 VAL A O 1
ATOM 1721 N N . LEU A 1 218 ? 22.164 -13.828 -22.985 1.00 60.28 218 LEU A N 1
ATOM 1722 C CA . LEU A 1 218 ? 22.689 -12.691 -23.755 1.00 60.28 218 LEU A CA 1
ATOM 1723 C C . LEU A 1 218 ? 24.217 -12.726 -23.899 1.00 60.28 218 LEU A C 1
ATOM 1725 O O . LEU A 1 218 ? 24.734 -12.302 -24.928 1.00 60.28 218 LEU A O 1
ATOM 1729 N N . GLY A 1 219 ? 24.929 -13.253 -22.899 1.00 56.34 219 GLY A N 1
ATOM 1730 C CA . GLY A 1 219 ? 26.375 -13.487 -22.922 1.00 56.34 219 GLY A CA 1
ATOM 1731 C C . GLY A 1 219 ? 26.795 -14.798 -23.599 1.00 56.34 219 GLY A C 1
ATOM 1732 O O . GLY A 1 219 ? 27.983 -15.115 -23.620 1.00 56.34 219 GLY A O 1
ATOM 1733 N N . SER A 1 220 ? 25.851 -15.575 -24.143 1.00 62.25 220 SER A N 1
ATOM 1734 C CA . SER A 1 220 ? 26.143 -16.808 -24.883 1.00 62.25 220 SER A CA 1
ATOM 1735 C C . SER A 1 220 ? 26.947 -16.507 -26.147 1.00 62.25 220 SER A C 1
ATOM 1737 O O . SER A 1 220 ? 26.606 -15.596 -26.895 1.00 62.25 220 SER A O 1
ATOM 1739 N N . ALA A 1 221 ? 27.976 -17.305 -26.441 1.00 62.12 221 ALA A N 1
ATOM 1740 C CA . ALA A 1 221 ? 28.757 -17.190 -27.677 1.00 62.12 221 ALA A CA 1
ATOM 1741 C C . ALA A 1 221 ? 27.978 -17.619 -28.941 1.00 62.12 221 ALA A C 1
ATOM 1743 O O . ALA A 1 221 ? 28.475 -17.462 -30.055 1.00 62.12 221 ALA A O 1
ATOM 1744 N N . HIS A 1 222 ? 26.771 -18.174 -28.784 1.00 61.84 222 HIS A N 1
ATOM 1745 C CA . HIS A 1 222 ? 25.949 -18.657 -29.889 1.00 61.84 222 HIS A CA 1
ATOM 1746 C C . HIS A 1 222 ? 24.947 -1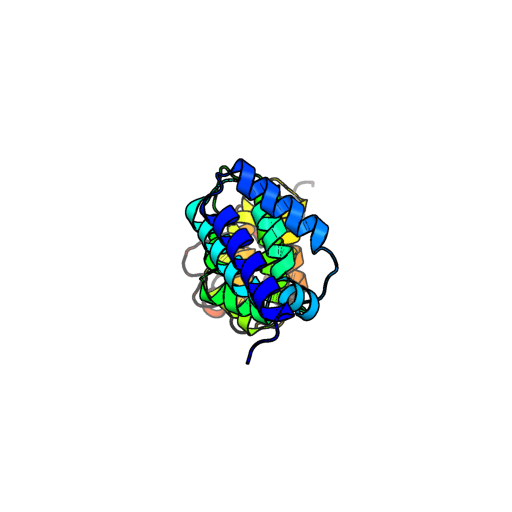7.579 -30.342 1.00 61.84 222 HIS A C 1
ATOM 1748 O O . HIS A 1 222 ? 24.007 -17.279 -29.600 1.00 61.84 222 HIS A O 1
ATOM 1754 N N . PRO A 1 223 ? 25.079 -17.023 -31.562 1.00 61.06 223 PRO A N 1
ATOM 1755 C CA . PRO A 1 223 ? 24.212 -15.946 -32.047 1.00 61.06 223 PRO A CA 1
ATOM 1756 C C . PRO A 1 223 ? 22.737 -16.357 -32.162 1.00 61.06 223 PRO A C 1
ATOM 1758 O O . PRO A 1 223 ? 21.857 -15.521 -31.997 1.00 61.06 223 PRO A O 1
ATOM 1761 N N . GLU A 1 224 ? 22.448 -17.644 -32.353 1.00 58.78 224 GLU A N 1
ATOM 1762 C CA . GLU A 1 224 ? 21.085 -18.199 -32.355 1.00 58.78 224 GLU A CA 1
ATOM 1763 C C . GLU A 1 224 ? 20.442 -18.171 -30.958 1.00 58.78 224 GLU A C 1
ATOM 1765 O O . GLU A 1 224 ? 19.255 -17.888 -30.825 1.00 58.78 224 GLU A O 1
ATOM 1770 N N . VAL A 1 225 ? 21.236 -18.387 -29.903 1.00 56.59 225 VAL A N 1
ATOM 1771 C CA . VAL A 1 225 ? 20.791 -18.318 -28.499 1.00 56.59 225 VAL A CA 1
ATOM 1772 C C . VAL A 1 225 ? 20.568 -16.865 -28.079 1.00 56.59 225 VAL A C 1
ATOM 1774 O O . VAL A 1 225 ? 19.593 -16.560 -27.394 1.00 56.59 225 VAL A O 1
ATOM 1777 N N . GLN A 1 226 ? 21.422 -15.952 -28.551 1.00 56.81 226 GLN A N 1
ATOM 1778 C CA . GLN A 1 226 ? 21.212 -14.514 -28.382 1.00 56.81 226 GLN A CA 1
ATOM 1779 C C . GLN A 1 226 ? 19.963 -14.036 -29.139 1.00 56.81 226 GLN A C 1
ATOM 1781 O O . GLN A 1 226 ? 19.188 -13.234 -28.613 1.00 56.81 226 GLN A O 1
ATOM 1786 N N . TYR A 1 227 ? 19.752 -14.536 -30.362 1.00 54.41 227 TYR A N 1
ATOM 1787 C CA . TYR A 1 227 ? 18.583 -14.223 -31.178 1.00 54.41 227 TYR A CA 1
ATOM 1788 C C . TYR A 1 227 ? 17.302 -14.744 -30.524 1.00 54.41 227 TYR A C 1
ATOM 1790 O O . TYR A 1 227 ? 16.357 -13.985 -30.379 1.00 54.41 227 TYR A O 1
ATOM 1798 N N . GLU A 1 228 ? 17.256 -15.981 -30.034 1.00 52.34 228 GLU A N 1
ATOM 1799 C CA . GLU A 1 228 ? 16.104 -16.523 -29.290 1.00 52.34 228 GLU A CA 1
ATOM 1800 C C . GLU A 1 228 ? 15.832 -15.755 -27.982 1.00 52.34 228 GLU A C 1
ATOM 1802 O O . GLU A 1 228 ? 14.682 -15.423 -27.688 1.00 52.34 228 GLU A O 1
ATOM 1807 N N . GLY A 1 229 ? 16.879 -15.368 -27.242 1.00 55.72 229 GLY A N 1
ATOM 1808 C CA . GLY A 1 229 ? 16.758 -14.541 -26.034 1.00 55.72 229 GLY A CA 1
ATOM 1809 C C . GLY A 1 229 ? 16.215 -13.126 -26.282 1.00 55.72 229 GLY A C 1
ATOM 1810 O O . GLY A 1 229 ? 15.612 -12.535 -25.390 1.00 55.72 229 GLY A O 1
ATOM 1811 N N . THR A 1 230 ? 16.399 -12.591 -27.494 1.00 53.53 230 THR A N 1
ATOM 1812 C CA . THR A 1 230 ? 15.928 -11.256 -27.915 1.00 53.53 230 THR A CA 1
ATOM 1813 C C . THR A 1 230 ? 14.632 -11.285 -28.736 1.00 53.53 230 THR A C 1
ATOM 1815 O O . THR A 1 230 ? 13.898 -10.300 -28.740 1.00 53.53 230 THR A O 1
ATOM 1818 N N . SER A 1 231 ? 14.317 -12.401 -29.403 1.00 41.16 231 SER A N 1
ATOM 1819 C CA . SER A 1 231 ? 13.199 -12.538 -30.355 1.00 41.16 231 SER A CA 1
ATOM 1820 C C . SER A 1 231 ? 11.967 -13.256 -29.803 1.00 41.16 231 SER A C 1
ATOM 1822 O O . SER A 1 231 ? 10.897 -13.155 -30.407 1.00 41.16 231 SER A O 1
ATOM 1824 N N . ARG A 1 232 ? 12.054 -13.933 -28.646 1.00 45.56 232 ARG A N 1
ATOM 1825 C CA . ARG A 1 232 ? 10.893 -14.579 -28.009 1.00 45.56 232 ARG A CA 1
ATOM 1826 C C . ARG A 1 232 ? 10.465 -13.922 -26.691 1.00 45.56 232 ARG A C 1
ATOM 1828 O O . ARG A 1 232 ? 10.720 -14.482 -25.630 1.00 45.56 232 ARG A O 1
ATOM 1835 N N . PRO A 1 233 ? 9.667 -12.837 -26.731 1.00 48.38 233 PRO A N 1
ATOM 1836 C CA . PRO A 1 233 ? 8.915 -12.336 -25.574 1.00 48.38 233 PRO A CA 1
ATOM 1837 C C . PRO A 1 233 ? 7.856 -13.326 -25.053 1.00 48.38 233 PRO A C 1
ATOM 1839 O O . PRO A 1 233 ? 7.388 -13.208 -23.926 1.00 48.38 233 PRO A O 1
ATOM 1842 N N . ALA A 1 234 ? 7.476 -14.331 -25.850 1.00 38.06 234 ALA A N 1
ATOM 1843 C CA . ALA A 1 234 ? 6.386 -15.256 -25.531 1.00 38.06 234 ALA A CA 1
ATOM 1844 C C . ALA A 1 234 ? 6.654 -16.166 -24.313 1.00 38.06 234 ALA A C 1
ATOM 1846 O O . ALA A 1 234 ? 5.705 -16.606 -23.667 1.00 38.06 234 ALA A O 1
ATOM 1847 N N . ALA A 1 235 ? 7.920 -16.417 -23.958 1.00 39.31 235 ALA A N 1
ATOM 1848 C CA . ALA A 1 235 ? 8.282 -17.174 -22.754 1.00 39.31 235 ALA A CA 1
ATOM 1849 C C . ALA A 1 235 ? 8.209 -16.341 -21.451 1.00 39.31 235 ALA A C 1
ATOM 1851 O O . ALA A 1 235 ? 8.347 -16.894 -20.363 1.00 39.31 235 ALA A O 1
ATOM 1852 N N . TRP A 1 236 ? 7.963 -15.028 -21.548 1.00 52.31 236 TRP A N 1
ATOM 1853 C CA . TRP A 1 236 ? 8.149 -14.046 -20.467 1.00 52.31 236 TRP A CA 1
ATOM 1854 C C . TRP A 1 236 ? 6.828 -13.558 -19.845 1.00 52.31 236 TRP A C 1
ATOM 1856 O O . TRP A 1 236 ? 6.804 -12.610 -19.064 1.00 52.31 236 TRP A O 1
ATOM 1866 N N . GLY A 1 237 ? 5.720 -14.244 -20.149 1.00 42.03 237 GLY A N 1
ATOM 1867 C CA . GLY A 1 237 ? 4.373 -13.888 -19.702 1.00 42.03 237 GLY A CA 1
ATOM 1868 C C . GLY A 1 237 ? 3.678 -12.909 -20.655 1.00 42.03 237 GLY A C 1
ATOM 1869 O O . GLY A 1 237 ? 4.301 -12.041 -21.259 1.00 42.03 237 GLY A O 1
ATOM 1870 N N . GLN A 1 238 ? 2.356 -13.048 -20.789 1.00 38.88 238 GLN A N 1
ATOM 1871 C CA . GLN A 1 238 ? 1.510 -12.345 -21.773 1.00 38.88 238 GLN A CA 1
ATOM 1872 C C . GLN A 1 238 ? 1.519 -10.796 -21.689 1.00 38.88 238 GLN A C 1
ATOM 1874 O O . GLN A 1 238 ? 0.891 -10.149 -22.521 1.00 38.88 238 GLN A O 1
ATOM 1879 N N . GLY A 1 239 ? 2.232 -10.183 -20.738 1.00 42.91 239 GLY A N 1
ATOM 1880 C CA . GLY A 1 239 ? 2.301 -8.726 -20.559 1.00 42.91 239 GLY A CA 1
ATOM 1881 C C . GLY A 1 239 ? 3.274 -7.983 -21.486 1.00 42.91 239 GLY A C 1
ATOM 1882 O O . GLY A 1 239 ? 3.201 -6.764 -21.566 1.00 42.91 239 GLY A O 1
ATOM 1883 N N . LEU A 1 240 ? 4.163 -8.678 -22.207 1.00 42.78 240 LEU A N 1
ATOM 1884 C CA . LEU A 1 240 ? 5.229 -8.044 -23.005 1.00 42.78 240 LEU A CA 1
ATOM 1885 C C . LEU A 1 240 ? 4.835 -7.636 -24.443 1.00 42.78 240 LEU A C 1
ATOM 1887 O O . LEU A 1 240 ? 5.683 -7.166 -25.202 1.00 42.78 240 LEU A O 1
ATOM 1891 N N . LEU A 1 241 ? 3.571 -7.802 -24.849 1.00 38.91 241 LEU A N 1
ATOM 1892 C CA . LEU A 1 241 ? 3.129 -7.590 -26.240 1.00 38.91 241 LEU A CA 1
ATOM 1893 C C . LEU A 1 241 ? 2.991 -6.115 -26.670 1.00 38.91 241 LEU A C 1
ATOM 1895 O O . LEU A 1 241 ? 2.597 -5.853 -27.802 1.00 38.91 241 LEU A O 1
ATOM 1899 N N . GLN A 1 242 ? 3.348 -5.149 -25.822 1.00 45.22 242 GLN A N 1
ATOM 1900 C CA . GLN A 1 242 ? 3.266 -3.719 -26.149 1.00 45.22 242 GLN A CA 1
ATOM 1901 C C . GLN A 1 242 ? 4.612 -3.088 -26.541 1.00 45.22 242 GLN A C 1
ATOM 1903 O O . GLN A 1 242 ? 4.851 -1.947 -26.201 1.00 45.22 242 GLN A O 1
ATOM 1908 N N . GLY A 1 243 ? 5.527 -3.775 -27.236 1.00 44.47 243 GLY A N 1
ATOM 1909 C CA . GLY A 1 243 ? 6.740 -3.151 -27.821 1.00 44.47 243 GLY A CA 1
ATOM 1910 C C . GLY A 1 243 ? 7.800 -2.597 -26.840 1.00 44.47 243 GLY A C 1
ATOM 1911 O O . GLY A 1 243 ? 8.976 -2.521 -27.191 1.00 44.47 243 GLY A O 1
ATOM 1912 N N . GLU A 1 244 ? 7.434 -2.304 -25.592 1.00 44.38 244 GLU A N 1
ATOM 1913 C CA . GLU A 1 244 ? 8.284 -1.781 -24.517 1.00 44.38 244 GLU A CA 1
ATOM 1914 C C . GLU A 1 244 ? 9.319 -2.811 -24.045 1.00 44.38 244 GLU A C 1
ATOM 1916 O O . GLU A 1 244 ? 10.441 -2.458 -23.687 1.00 44.38 244 GLU A O 1
ATOM 1921 N N . GLY A 1 245 ? 8.994 -4.106 -24.125 1.00 48.94 245 GLY A N 1
ATOM 1922 C CA . GLY A 1 245 ? 9.903 -5.184 -23.728 1.00 48.94 245 GLY A CA 1
ATOM 1923 C C . GLY A 1 245 ? 11.155 -5.303 -24.604 1.00 48.94 245 GLY A C 1
ATOM 1924 O O . GLY A 1 245 ? 12.230 -5.625 -24.103 1.00 48.94 245 GLY A O 1
ATOM 1925 N N . ILE A 1 246 ? 11.048 -4.981 -25.898 1.00 52.75 246 ILE A N 1
ATOM 1926 C CA . ILE A 1 246 ? 12.200 -4.957 -26.815 1.00 52.75 246 ILE A CA 1
ATOM 1927 C C . ILE A 1 246 ? 13.106 -3.765 -26.480 1.00 52.75 246 ILE A C 1
ATOM 1929 O O . ILE A 1 246 ? 14.327 -3.907 -26.460 1.00 52.75 246 ILE A O 1
ATOM 1933 N N . SER A 1 247 ? 12.515 -2.611 -26.151 1.00 54.41 247 SER A N 1
ATOM 1934 C CA . SER A 1 247 ? 13.258 -1.423 -25.712 1.00 54.41 247 SER A CA 1
ATOM 1935 C C . SER A 1 247 ? 14.002 -1.670 -24.394 1.00 54.41 247 SER A C 1
ATOM 1937 O O . SER A 1 247 ? 15.179 -1.335 -24.288 1.00 54.41 247 SER A O 1
ATOM 1939 N N . ALA A 1 248 ? 13.375 -2.349 -23.428 1.00 53.56 248 ALA A N 1
ATOM 1940 C CA . ALA A 1 248 ? 14.011 -2.701 -22.159 1.00 53.56 248 ALA A CA 1
ATOM 1941 C C . ALA A 1 248 ? 15.181 -3.692 -22.325 1.00 53.56 248 ALA A C 1
ATOM 1943 O O . ALA A 1 248 ? 16.220 -3.529 -21.686 1.00 53.56 248 ALA A O 1
ATOM 1944 N N . LEU A 1 249 ? 15.057 -4.690 -23.210 1.00 56.25 249 LEU A N 1
ATOM 1945 C CA . LEU A 1 249 ? 16.153 -5.618 -23.531 1.00 56.25 249 LEU A CA 1
ATOM 1946 C C . LEU A 1 249 ? 17.296 -4.930 -24.290 1.00 56.25 249 LEU A C 1
ATOM 1948 O O . LEU A 1 249 ? 18.465 -5.213 -24.026 1.00 56.25 249 LEU A O 1
ATOM 1952 N N . ALA A 1 250 ? 16.978 -4.000 -25.194 1.00 60.03 250 ALA A N 1
ATOM 1953 C CA . ALA A 1 250 ? 17.976 -3.171 -25.864 1.00 60.03 250 ALA A CA 1
ATOM 1954 C C . ALA A 1 250 ? 18.706 -2.252 -24.869 1.00 60.03 250 ALA A C 1
ATOM 1956 O O . ALA A 1 250 ? 19.928 -2.145 -24.933 1.00 60.03 250 ALA A O 1
ATOM 1957 N N . ALA A 1 251 ? 17.988 -1.664 -23.908 1.00 57.56 251 ALA A N 1
ATOM 1958 C CA . ALA A 1 251 ? 18.573 -0.872 -22.829 1.00 57.56 251 ALA A CA 1
ATOM 1959 C C . ALA A 1 251 ? 19.483 -1.720 -21.922 1.00 57.56 251 ALA A C 1
ATOM 1961 O O . ALA A 1 251 ? 20.586 -1.292 -21.594 1.00 57.56 251 ALA A O 1
ATOM 1962 N N . LEU A 1 252 ? 19.080 -2.951 -21.578 1.00 58.28 252 LEU A N 1
ATOM 1963 C CA . LEU A 1 252 ? 19.923 -3.898 -20.835 1.00 58.28 252 LEU A CA 1
ATOM 1964 C C . LEU A 1 252 ? 21.194 -4.277 -21.604 1.00 58.28 252 LEU A C 1
ATOM 1966 O O . LEU A 1 252 ? 22.264 -4.338 -21.005 1.00 58.28 252 LEU A O 1
ATOM 1970 N N . ARG A 1 253 ? 21.097 -4.510 -22.919 1.00 60.56 253 ARG A N 1
ATOM 1971 C CA . ARG A 1 253 ? 22.269 -4.763 -23.771 1.00 60.56 253 ARG A CA 1
ATOM 1972 C C . ARG A 1 253 ? 23.191 -3.541 -23.822 1.00 60.56 253 ARG A C 1
ATOM 1974 O O . ARG A 1 253 ? 24.388 -3.704 -23.627 1.00 60.56 253 ARG A O 1
ATOM 1981 N N . ALA A 1 254 ? 22.645 -2.339 -24.007 1.00 59.69 254 ALA A N 1
ATOM 1982 C CA . ALA A 1 254 ? 23.419 -1.096 -24.039 1.00 59.69 254 ALA A CA 1
ATOM 1983 C C . ALA A 1 254 ? 24.126 -0.795 -22.704 1.00 59.69 254 ALA A C 1
ATOM 1985 O O . ALA A 1 254 ? 25.243 -0.298 -22.703 1.00 59.69 254 ALA A O 1
ATOM 1986 N N . LEU A 1 255 ? 23.511 -1.140 -21.568 1.00 53.66 255 LEU A N 1
ATOM 1987 C CA . LEU A 1 255 ? 24.125 -1.016 -20.238 1.00 53.66 255 LEU A CA 1
ATOM 1988 C C . LEU A 1 255 ? 25.208 -2.074 -19.962 1.00 53.66 255 LEU A C 1
ATOM 1990 O O . LEU A 1 255 ? 26.014 -1.898 -19.050 1.00 53.66 255 LEU A O 1
ATOM 1994 N N . MET A 1 256 ? 25.210 -3.181 -20.708 1.00 51.88 256 MET A N 1
ATOM 1995 C CA . MET A 1 256 ? 26.183 -4.268 -20.572 1.00 51.88 256 MET A CA 1
ATOM 1996 C C . MET A 1 256 ? 27.366 -4.180 -21.529 1.00 51.88 256 MET A C 1
ATOM 1998 O O . MET A 1 256 ? 28.373 -4.841 -21.279 1.00 51.88 256 MET A O 1
ATOM 2002 N N . GLU A 1 257 ? 27.261 -3.427 -22.621 1.00 49.91 257 GLU A N 1
ATOM 2003 C CA . GLU A 1 257 ? 28.400 -3.176 -23.496 1.00 49.91 257 GLU A CA 1
ATOM 2004 C C . GLU A 1 257 ? 29.351 -2.200 -22.784 1.00 49.91 257 GLU A C 1
ATOM 2006 O O . GLU A 1 257 ? 28.996 -1.039 -22.583 1.00 49.91 257 GLU A O 1
ATOM 2011 N N . PRO A 1 258 ? 30.554 -2.633 -22.353 1.00 40.84 258 PRO A N 1
ATOM 2012 C CA . PRO A 1 258 ? 31.546 -1.684 -21.878 1.00 40.84 258 PRO A CA 1
ATOM 2013 C C . PRO A 1 258 ? 31.926 -0.781 -23.052 1.00 40.84 258 PRO A C 1
ATOM 2015 O O . PRO A 1 258 ? 32.114 -1.282 -24.161 1.00 40.84 258 PRO A O 1
ATOM 2018 N N . ASP A 1 259 ? 32.050 0.526 -22.799 1.00 44.84 259 ASP A N 1
ATOM 2019 C CA . ASP A 1 259 ? 32.563 1.532 -23.735 1.00 44.84 259 ASP A CA 1
ATOM 2020 C C . ASP A 1 259 ? 33.805 1.004 -24.480 1.00 44.84 259 ASP A C 1
ATOM 2022 O O . ASP A 1 259 ? 34.945 1.146 -24.039 1.00 44.84 259 ASP A O 1
ATOM 2026 N N . ASN A 1 260 ? 33.590 0.420 -25.659 1.00 39.44 260 ASN A N 1
ATOM 2027 C CA . ASN A 1 260 ? 34.636 0.115 -26.633 1.00 39.44 260 ASN A CA 1
ATOM 2028 C C . ASN A 1 260 ? 34.882 1.328 -27.545 1.00 39.44 260 ASN A C 1
ATOM 2030 O O . ASN A 1 260 ? 35.344 1.198 -28.674 1.00 39.44 260 ASN A O 1
ATOM 2034 N N . ALA A 1 261 ? 34.608 2.531 -27.039 1.00 39.84 261 ALA A N 1
ATOM 2035 C CA . ALA A 1 261 ? 34.943 3.797 -27.666 1.00 39.84 261 ALA A CA 1
ATOM 2036 C C . ALA A 1 261 ? 36.158 4.422 -26.964 1.00 39.84 261 ALA A C 1
ATOM 2038 O O . ALA A 1 261 ? 36.046 5.461 -26.320 1.00 39.84 261 ALA A O 1
ATOM 2039 N N . LYS A 1 262 ? 37.318 3.756 -27.056 1.00 38.62 262 LYS A N 1
ATOM 2040 C CA . LYS A 1 262 ? 38.667 4.348 -26.914 1.00 38.62 262 LYS A CA 1
ATOM 2041 C C . LYS A 1 262 ? 39.749 3.309 -27.239 1.00 38.62 262 LYS A C 1
ATOM 2043 O O . LYS A 1 262 ? 40.468 2.854 -26.351 1.00 38.62 262 LYS A O 1
ATOM 2048 N N . ARG A 1 263 ? 39.880 2.957 -28.518 1.00 34.25 263 ARG A N 1
ATOM 2049 C CA . ARG A 1 263 ? 41.162 2.642 -29.170 1.00 34.25 263 ARG A CA 1
ATOM 2050 C C . ARG A 1 263 ? 41.103 3.068 -30.625 1.00 34.25 263 ARG A C 1
ATOM 2052 O O . ARG A 1 263 ? 40.044 2.834 -31.240 1.00 34.25 263 ARG A O 1
#

Secondary structure (DSSP, 8-state):
---HHHHHHHHHHHHHHHHHHH--HHHHHHHHHHHHHHHTT--HHHHHHHTTT-HHHHHHHHHHHHHHH-S--HHHHHHHHHHT-TT-HHHHHHHHHTTHHHHHHHHHT-TTS-HHHHHHHHHHHHHHHHT-HHHHHHHHHTTHHHHHHHHHHH---HHHHHHHHHHHHHHHTT-TTTHHHHHHHHHHHTTTS-HHHHHHHHHHHHHTT-HHHHHHHHT-S-HHHHHHHHH-GGGG-GGG-SSHHHHHHHHHHHHHS------

Organism: Meleagris gallopavo (NCBI:txid9103)

InterPro domains:
  IPR011989 Armadillo-like helical [G3DSA:1.25.10.10] (80-263)
  IPR016024 Armadillo-type fold [SSF48371] (89-227)
  IPR041090 Protein of unknown function DUF5578 [PF17741] (1-228)
  IPR041090 Protein of unknown function DUF5578 [PTHR34258] (2-231)

Foldseek 3Di:
DDDPVLVVLQVVLVVLVVQCVPDDPVSVLVSLVVCCVVQPPHDPVRQCVNNSNCVLVVLVVLLVVCVVVLADDLSSLVSVCSCLALNNVVSLVSCVVVVVLLSLLSNLPDPPDDLSSNLSSLVSLVSQLVNDQVSLVVNVVSVVLQSLLVSLAPPPDLSSNLSSLVSLLSSLPPHVPCVLVSLVSLLLSLLRHDPSSVVSSVVSCVVSVNCVVLVCQCPDPDVVSVCCSLPDPPVSDPPPPPVSNNVSVVSVVVVPDDPPPDD

Radius of gyration: 23.01 Å; chains: 1; bounding box: 68×42×67 Å

pLDDT: mean 77.37, std 16.12, range [34.25, 96.38]